Protein AF-A0A831X003-F1 (afdb_monomer_lite)

Structure (mmCIF, N/CA/C/O backbone):
data_AF-A0A831X003-F1
#
_entry.id   AF-A0A831X003-F1
#
loop_
_atom_site.group_PDB
_atom_site.id
_atom_site.type_symbol
_atom_site.label_atom_id
_atom_site.label_alt_id
_atom_site.label_comp_id
_atom_site.label_asym_id
_atom_site.label_entity_id
_atom_site.label_seq_id
_atom_site.pdbx_PDB_ins_code
_atom_site.Cartn_x
_atom_site.Cartn_y
_atom_site.Cartn_z
_atom_site.occupancy
_atom_site.B_iso_or_equiv
_atom_site.auth_seq_id
_atom_site.auth_comp_id
_atom_site.auth_asym_id
_atom_site.auth_atom_id
_atom_site.pdbx_PDB_model_num
ATOM 1 N N . MET A 1 1 ? -32.837 -26.470 16.563 1.00 51.62 1 MET A N 1
ATOM 2 C CA . MET A 1 1 ? -32.118 -25.675 15.545 1.00 51.62 1 MET A CA 1
ATOM 3 C C . MET A 1 1 ? -33.074 -24.589 15.084 1.00 51.62 1 MET A C 1
ATOM 5 O O . MET A 1 1 ? -34.088 -24.921 14.489 1.00 51.62 1 MET A O 1
ATOM 9 N N . ALA A 1 2 ? -32.853 -23.336 15.485 1.00 49.28 2 ALA A N 1
ATOM 10 C CA . ALA A 1 2 ? -33.738 -22.235 15.110 1.00 49.28 2 ALA A CA 1
ATOM 11 C C . ALA A 1 2 ? -33.638 -21.978 13.596 1.00 49.28 2 ALA A C 1
ATOM 13 O O . ALA A 1 2 ? -32.535 -21.941 13.049 1.00 49.28 2 ALA A O 1
ATOM 14 N N . ASN A 1 3 ? -34.780 -21.821 12.921 1.00 53.25 3 ASN A N 1
ATOM 15 C CA . ASN A 1 3 ? -34.845 -21.509 11.493 1.00 53.25 3 ASN A CA 1
ATOM 16 C C . ASN A 1 3 ? -34.294 -20.099 11.247 1.00 53.25 3 ASN A C 1
ATOM 18 O O . ASN A 1 3 ? -35.028 -19.112 11.315 1.00 53.25 3 ASN A O 1
ATOM 22 N N . ARG A 1 4 ? -32.991 -19.990 10.963 1.00 65.56 4 ARG A N 1
ATOM 23 C CA . ARG A 1 4 ? -32.382 -18.722 10.555 1.00 65.56 4 ARG A CA 1
ATOM 24 C C . ARG A 1 4 ? -32.934 -18.339 9.182 1.00 65.56 4 ARG A C 1
ATOM 26 O O . ARG A 1 4 ? -32.772 -19.074 8.209 1.00 65.56 4 ARG A O 1
ATOM 33 N N . ARG A 1 5 ? -33.588 -17.178 9.102 1.00 76.31 5 ARG A N 1
ATOM 34 C CA . ARG A 1 5 ? -34.002 -16.582 7.829 1.00 76.31 5 ARG A CA 1
ATOM 35 C C . ARG A 1 5 ? -32.754 -16.102 7.093 1.00 76.31 5 ARG A C 1
ATOM 37 O O . ARG A 1 5 ? -32.010 -15.278 7.619 1.00 76.31 5 ARG A O 1
ATOM 44 N N . TRP A 1 6 ? -32.517 -16.660 5.912 1.00 77.94 6 TRP A N 1
ATOM 45 C CA . TRP A 1 6 ? -31.434 -16.254 5.025 1.00 77.94 6 TRP A CA 1
ATOM 46 C C . TRP A 1 6 ? -31.693 -14.821 4.576 1.00 77.94 6 TRP A C 1
ATOM 48 O O . TRP A 1 6 ? -32.800 -14.517 4.124 1.00 77.94 6 TRP A O 1
ATOM 58 N N . SER A 1 7 ? -30.711 -13.932 4.727 1.00 80.44 7 SER A N 1
ATOM 59 C CA . SER A 1 7 ? -30.850 -12.598 4.155 1.00 80.44 7 SER A CA 1
ATOM 60 C C . SER A 1 7 ? -30.688 -12.678 2.639 1.00 80.44 7 SER A C 1
ATOM 62 O O . SER A 1 7 ? -29.997 -13.552 2.109 1.00 80.44 7 SER A O 1
ATOM 64 N N . THR A 1 8 ? -31.296 -11.736 1.923 1.00 71.56 8 THR A N 1
ATOM 65 C CA . THR A 1 8 ? -31.118 -11.602 0.472 1.00 71.56 8 THR A CA 1
ATOM 66 C C . THR A 1 8 ? -29.635 -11.494 0.098 1.00 71.56 8 THR A C 1
ATOM 68 O O . THR A 1 8 ? -29.213 -12.043 -0.916 1.00 71.56 8 THR A O 1
ATOM 71 N N . TRP A 1 9 ? -28.823 -10.855 0.946 1.00 62.72 9 TRP A N 1
ATOM 72 C CA . TRP A 1 9 ? -27.382 -10.722 0.741 1.00 62.72 9 TRP A CA 1
ATOM 73 C C . TRP A 1 9 ? -26.624 -12.041 0.910 1.00 62.72 9 TRP A C 1
ATOM 75 O O . TRP A 1 9 ? -25.729 -12.309 0.113 1.00 62.72 9 TRP A O 1
ATOM 85 N N . ASP A 1 10 ? -27.015 -12.898 1.860 1.00 75.56 10 ASP A N 1
ATOM 86 C CA . ASP A 1 10 ? -26.418 -14.235 2.025 1.00 75.56 10 ASP A CA 1
ATOM 87 C C . ASP A 1 10 ? -26.662 -15.104 0.784 1.00 75.56 10 ASP A C 1
ATOM 89 O O . ASP A 1 10 ? -25.776 -15.832 0.338 1.00 75.56 10 ASP A O 1
ATOM 93 N N . LEU A 1 11 ? -27.856 -14.993 0.192 1.00 82.31 11 LEU A N 1
ATOM 94 C CA . LEU A 1 11 ? -28.224 -15.717 -1.027 1.00 82.31 11 LEU A CA 1
ATOM 95 C C . LEU A 1 11 ? -27.452 -15.212 -2.250 1.00 82.31 11 LEU A C 1
ATOM 97 O O . LEU A 1 11 ? -26.944 -16.023 -3.023 1.00 82.31 11 LEU A O 1
ATOM 101 N N . ILE A 1 12 ? -27.319 -13.889 -2.407 1.00 68.19 12 ILE A N 1
ATOM 102 C CA . ILE A 1 12 ? -26.503 -13.281 -3.472 1.00 68.19 12 ILE A CA 1
ATOM 103 C C . ILE A 1 12 ? -25.045 -13.730 -3.336 1.00 68.19 12 ILE A C 1
ATOM 105 O O . ILE A 1 12 ? -24.418 -14.131 -4.315 1.00 68.19 12 ILE A O 1
ATOM 109 N N . TYR A 1 13 ? -24.513 -13.706 -2.117 1.00 73.25 13 TYR A N 1
ATOM 110 C CA . TYR A 1 13 ? -23.139 -14.102 -1.844 1.00 73.25 13 TYR A CA 1
ATOM 111 C C . TYR A 1 13 ? -22.890 -15.589 -2.127 1.00 73.25 13 TYR A C 1
ATOM 113 O O . TYR A 1 13 ? -21.903 -15.940 -2.775 1.00 73.25 13 TYR A O 1
ATOM 121 N N . LEU A 1 14 ? -23.814 -16.464 -1.716 1.00 80.62 14 LEU A N 1
ATOM 122 C CA . LEU A 1 14 ? -23.752 -17.894 -2.019 1.00 80.62 14 LEU A CA 1
ATOM 123 C C . LEU A 1 14 ? -23.813 -18.150 -3.533 1.00 80.62 14 LEU A C 1
ATOM 125 O O . LEU A 1 14 ? -23.044 -18.958 -4.048 1.00 80.62 14 LEU A O 1
ATOM 129 N N . ALA A 1 15 ? -24.685 -17.442 -4.255 1.00 82.38 15 ALA A N 1
ATOM 130 C CA . ALA A 1 15 ? -24.788 -17.559 -5.706 1.00 82.38 15 ALA A CA 1
ATOM 131 C C . ALA A 1 15 ? -23.470 -17.172 -6.401 1.00 82.38 15 ALA A C 1
ATOM 133 O O . ALA A 1 15 ? -23.011 -17.890 -7.289 1.00 82.38 15 ALA A O 1
ATOM 134 N N . LEU A 1 16 ? -22.815 -16.095 -5.956 1.00 70.31 16 LEU A N 1
ATOM 135 C CA . LEU A 1 16 ? -21.502 -15.687 -6.468 1.00 70.31 16 LEU A CA 1
ATOM 136 C C . LEU A 1 16 ? -20.416 -16.739 -6.186 1.00 70.31 16 LEU A C 1
ATOM 138 O O . LEU A 1 16 ? -19.620 -17.048 -7.072 1.00 70.31 16 LEU A O 1
ATOM 142 N N . LEU A 1 17 ? -20.414 -17.334 -4.989 1.00 78.69 17 LEU A N 1
ATOM 143 C CA . LEU A 1 17 ? -19.511 -18.432 -4.614 1.00 78.69 17 LEU A CA 1
ATOM 144 C C . LEU A 1 17 ? -19.693 -19.667 -5.505 1.00 78.69 17 LEU A C 1
ATOM 146 O O . LEU A 1 17 ? -18.710 -20.259 -5.950 1.00 78.69 17 LEU A O 1
ATOM 150 N N . ILE A 1 18 ? -20.944 -20.027 -5.801 1.00 85.75 18 ILE A N 1
ATOM 151 C CA . ILE A 1 18 ? -21.278 -21.154 -6.679 1.00 85.75 18 ILE A CA 1
ATOM 152 C C . ILE A 1 18 ? -20.784 -20.895 -8.106 1.00 85.75 18 ILE A C 1
ATOM 154 O O . ILE A 1 18 ? -20.253 -21.808 -8.728 1.00 85.75 18 ILE A O 1
ATOM 158 N N . VAL A 1 19 ? -20.903 -19.664 -8.616 1.00 83.44 19 VAL A N 1
ATOM 159 C CA . VAL A 1 19 ? -20.447 -19.288 -9.970 1.00 83.44 19 VAL A CA 1
ATOM 160 C C . VAL A 1 19 ? -18.917 -19.214 -10.075 1.00 83.44 19 VAL A C 1
ATOM 162 O O . VAL A 1 19 ? -18.352 -19.524 -11.128 1.00 83.44 19 VAL A O 1
ATOM 165 N N . ALA A 1 20 ? -18.223 -18.858 -8.992 1.00 74.94 20 ALA A N 1
ATOM 166 C CA . ALA A 1 20 ? -16.765 -18.751 -8.977 1.00 74.94 20 ALA A CA 1
ATOM 167 C C . ALA A 1 20 ? -16.049 -20.101 -9.200 1.00 74.94 20 ALA A C 1
ATOM 169 O O . ALA A 1 20 ? -14.961 -20.128 -9.776 1.00 74.94 20 ALA A O 1
ATOM 170 N N . ILE A 1 21 ? -16.665 -21.226 -8.810 1.00 82.31 21 ILE A N 1
ATOM 171 C CA . ILE A 1 21 ? -16.086 -22.571 -8.971 1.00 82.31 21 ILE A CA 1
ATOM 172 C C . ILE A 1 21 ? -16.017 -22.993 -10.458 1.00 82.31 21 ILE A C 1
ATOM 174 O O . ILE A 1 21 ? -14.914 -23.281 -10.931 1.00 82.31 21 ILE A O 1
ATOM 178 N N . PRO A 1 22 ? -17.119 -22.981 -11.243 1.00 84.44 22 PRO A N 1
ATOM 179 C CA . PRO A 1 22 ? -17.072 -23.221 -12.685 1.00 84.44 22 PRO A CA 1
ATOM 180 C C . PRO A 1 22 ? -16.144 -22.258 -13.426 1.00 84.44 22 PRO A C 1
ATOM 182 O O . PRO A 1 22 ? -15.434 -22.684 -14.334 1.00 84.44 22 PRO A O 1
ATOM 185 N N . ALA A 1 23 ? -16.108 -20.980 -13.028 1.00 79.75 23 ALA A N 1
ATOM 186 C CA . ALA A 1 23 ? -15.207 -19.999 -13.626 1.00 79.75 23 ALA A CA 1
ATOM 187 C C . ALA A 1 23 ? -13.733 -20.380 -13.405 1.00 79.75 23 ALA A C 1
ATOM 189 O O . ALA A 1 23 ? -12.949 -20.392 -14.354 1.00 79.75 23 ALA A O 1
ATOM 190 N N . GLY A 1 24 ? -13.359 -20.768 -12.180 1.00 84.94 24 GLY A N 1
ATOM 191 C CA . GLY A 1 24 ? -12.011 -21.249 -11.872 1.00 84.94 24 GLY A CA 1
ATOM 192 C C . GLY A 1 24 ? -11.618 -22.481 -12.690 1.00 84.94 24 GLY A C 1
ATOM 193 O O . GLY A 1 24 ? -10.524 -22.516 -13.253 1.00 84.94 24 GLY A O 1
ATOM 194 N N . ILE A 1 25 ? -12.530 -23.450 -12.829 1.00 85.19 25 ILE A N 1
ATOM 195 C CA . ILE A 1 25 ? -12.322 -24.653 -13.653 1.00 85.19 25 ILE A CA 1
ATOM 196 C C . ILE A 1 25 ? -12.153 -24.281 -15.130 1.00 85.19 25 ILE A C 1
ATOM 198 O O . ILE A 1 25 ? -11.227 -24.762 -15.779 1.00 85.19 25 ILE A O 1
ATOM 202 N N . PHE A 1 26 ? -12.996 -23.394 -15.663 1.00 90.94 26 PHE A N 1
ATOM 203 C CA . PHE A 1 26 ? -12.889 -22.925 -17.043 1.00 90.94 26 PHE A CA 1
ATOM 204 C C . PHE A 1 26 ? -11.525 -22.279 -17.313 1.00 90.94 26 PHE A C 1
ATOM 206 O O . PHE A 1 26 ? -10.853 -22.634 -18.280 1.00 90.94 26 PHE A O 1
ATOM 213 N N . HIS A 1 27 ? -11.070 -21.384 -16.432 1.00 85.56 27 HIS A N 1
ATOM 214 C CA . HIS A 1 27 ? -9.753 -20.760 -16.562 1.00 85.56 27 HIS A CA 1
ATOM 215 C C . HIS A 1 27 ? -8.611 -21.775 -16.476 1.00 85.56 27 HIS A C 1
ATOM 217 O O . HIS A 1 27 ? -7.636 -21.649 -17.217 1.00 85.56 27 HIS A O 1
ATOM 223 N N . LEU A 1 28 ? -8.745 -22.798 -15.629 1.00 88.06 28 LEU A N 1
ATOM 224 C CA . LEU A 1 28 ? -7.755 -23.863 -15.505 1.00 88.06 28 LEU A CA 1
ATOM 225 C C . LEU A 1 28 ? -7.642 -24.675 -16.804 1.00 88.06 28 LEU A C 1
ATOM 227 O O . LEU A 1 28 ? -6.538 -24.886 -17.299 1.00 88.06 28 LEU A O 1
ATOM 231 N N . VAL A 1 29 ? -8.778 -25.064 -17.392 1.00 88.88 29 VAL A N 1
ATOM 232 C CA . VAL A 1 29 ? -8.840 -25.839 -18.645 1.00 88.88 29 VAL A CA 1
ATOM 233 C C . VAL A 1 29 ? -8.304 -25.044 -19.839 1.00 88.88 29 VAL A C 1
ATOM 235 O O . VAL A 1 29 ? -7.700 -25.616 -20.739 1.00 88.88 29 VAL A O 1
ATOM 238 N N . GLN A 1 30 ? -8.469 -23.721 -19.838 1.00 92.00 30 GLN A N 1
ATOM 239 C CA . GLN A 1 30 ? -7.943 -22.832 -20.883 1.00 92.00 30 GLN A CA 1
ATOM 240 C C . GLN A 1 30 ? -6.447 -22.498 -20.709 1.00 92.00 30 GLN A C 1
ATOM 242 O O . GLN A 1 30 ? -5.934 -21.618 -21.397 1.00 92.00 30 GLN A O 1
ATOM 247 N N . GLY A 1 31 ? -5.744 -23.128 -19.758 1.00 87.56 31 GLY A N 1
ATOM 248 C CA . GLY A 1 31 ? -4.335 -22.838 -19.464 1.00 87.56 31 GLY A CA 1
ATOM 249 C C . GLY A 1 31 ? -4.100 -21.462 -18.825 1.00 87.56 31 GLY A C 1
ATOM 250 O O . GLY A 1 31 ? -2.965 -20.997 -18.733 1.00 87.56 31 GLY A O 1
ATOM 251 N N . ARG A 1 32 ? -5.156 -20.785 -18.354 1.00 87.94 32 ARG A N 1
ATOM 252 C CA . ARG A 1 32 ? -5.092 -19.459 -17.714 1.00 87.94 32 ARG A CA 1
ATOM 253 C C . ARG A 1 32 ? -4.890 -19.623 -16.205 1.00 87.94 32 ARG A C 1
ATOM 255 O O . ARG A 1 32 ? -5.721 -19.203 -15.397 1.00 87.94 32 ARG A O 1
ATOM 262 N N . TYR A 1 33 ? -3.770 -20.237 -15.820 1.00 79.00 33 TYR A N 1
ATOM 263 C CA . TYR A 1 33 ? -3.490 -20.670 -14.442 1.00 79.00 33 TYR A CA 1
ATOM 264 C C . TYR A 1 33 ? -3.587 -19.548 -13.400 1.00 79.00 33 TYR A C 1
ATOM 266 O O . TYR A 1 33 ? -4.142 -19.760 -12.325 1.00 79.00 33 TYR A O 1
ATOM 274 N N . ALA A 1 34 ? -3.135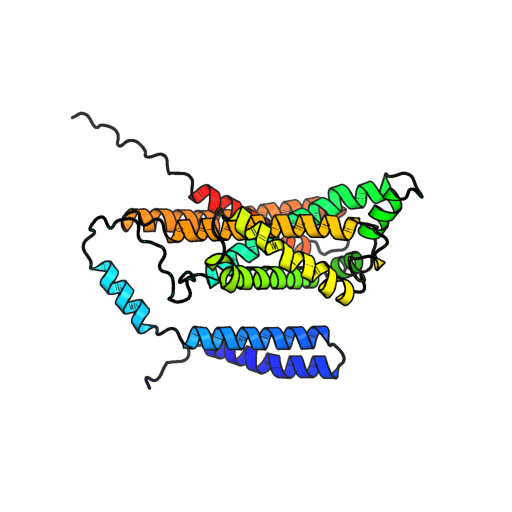 -18.333 -13.729 1.00 62.09 34 ALA A N 1
ATOM 275 C CA . ALA A 1 34 ? -3.229 -17.183 -12.827 1.00 62.09 34 ALA A CA 1
ATOM 276 C C . ALA A 1 34 ? -4.685 -16.840 -12.454 1.00 62.09 34 ALA A C 1
ATOM 278 O O . ALA A 1 34 ? -4.989 -16.514 -11.309 1.00 62.09 34 ALA A O 1
ATOM 279 N N . GLN A 1 35 ? -5.613 -16.960 -13.404 1.00 76.19 35 GLN A N 1
ATOM 280 C CA . GLN A 1 35 ? -7.030 -16.652 -13.190 1.00 76.19 35 GLN A CA 1
ATOM 281 C C . GLN A 1 35 ? -7.746 -17.775 -12.448 1.00 76.19 35 GLN A C 1
ATOM 283 O O . GLN A 1 35 ? -8.580 -17.504 -11.586 1.00 76.19 35 GLN A O 1
ATOM 288 N N . ALA A 1 36 ? -7.370 -19.025 -12.727 1.00 76.62 36 ALA A N 1
ATOM 289 C CA . ALA A 1 36 ? -7.831 -20.178 -11.965 1.00 76.62 36 ALA A CA 1
ATOM 290 C C . ALA A 1 36 ? -7.418 -20.074 -10.488 1.00 76.62 36 ALA A C 1
ATOM 292 O O . ALA A 1 36 ? -8.239 -20.290 -9.598 1.00 76.62 36 ALA A O 1
ATOM 293 N N . LEU A 1 37 ? -6.170 -19.667 -10.228 1.00 76.12 37 LEU A N 1
ATOM 294 C CA . LEU A 1 37 ? -5.652 -19.469 -8.877 1.00 76.12 37 LEU A CA 1
ATOM 295 C C . LEU A 1 37 ? -6.396 -18.347 -8.136 1.00 76.12 37 LEU A C 1
ATOM 297 O O . LEU A 1 37 ? -6.772 -18.527 -6.980 1.00 76.12 37 LEU A O 1
ATOM 301 N N . MET A 1 38 ? -6.664 -17.217 -8.799 1.00 70.44 38 MET A N 1
ATOM 302 C CA . MET A 1 38 ? -7.453 -16.126 -8.210 1.00 70.44 38 MET A CA 1
ATOM 303 C C . MET A 1 38 ? -8.888 -16.555 -7.884 1.00 70.44 38 MET A C 1
ATOM 305 O O . MET A 1 38 ? -9.385 -16.245 -6.802 1.00 70.44 38 MET A O 1
ATOM 309 N N . ALA A 1 39 ? -9.542 -17.295 -8.783 1.00 78.00 39 ALA A N 1
ATOM 310 C CA . ALA A 1 39 ? -10.883 -17.821 -8.542 1.00 78.00 39 ALA A CA 1
ATOM 311 C C . ALA A 1 39 ? -10.900 -18.787 -7.344 1.00 78.00 39 ALA A C 1
ATOM 313 O O . ALA A 1 39 ? -11.764 -18.675 -6.475 1.00 78.00 39 ALA A O 1
ATOM 314 N N . ALA A 1 40 ? -9.906 -19.676 -7.242 1.00 75.75 40 ALA A N 1
ATOM 315 C CA . ALA A 1 40 ? -9.765 -20.586 -6.108 1.00 75.75 40 ALA A CA 1
ATOM 316 C C . ALA A 1 40 ? -9.549 -19.833 -4.784 1.00 75.75 40 ALA A C 1
ATOM 318 O O . ALA A 1 40 ? -10.210 -20.129 -3.788 1.00 75.75 40 ALA A O 1
ATOM 319 N N . ALA A 1 41 ? -8.680 -18.818 -4.775 1.00 67.75 41 ALA A N 1
ATOM 320 C CA . ALA A 1 41 ? -8.452 -17.981 -3.600 1.00 67.75 41 ALA A CA 1
ATOM 321 C C . ALA A 1 41 ? -9.728 -17.233 -3.171 1.00 67.75 41 ALA A C 1
ATOM 323 O O . ALA A 1 41 ? -10.059 -17.218 -1.985 1.00 67.75 41 ALA A O 1
ATOM 324 N N . ALA A 1 42 ? -10.483 -16.674 -4.123 1.00 70.44 42 ALA A N 1
ATOM 325 C CA . ALA A 1 42 ? -11.748 -15.993 -3.851 1.00 70.44 42 ALA A CA 1
ATOM 326 C C . ALA A 1 42 ? -12.801 -16.936 -3.244 1.00 70.44 42 ALA A C 1
ATOM 328 O O . ALA A 1 42 ? -13.490 -16.554 -2.299 1.00 70.44 42 ALA A O 1
ATOM 329 N N . VAL A 1 43 ? -12.886 -18.181 -3.728 1.00 82.69 43 VAL A N 1
ATOM 330 C CA . VAL A 1 43 ? -13.775 -19.209 -3.162 1.00 82.69 43 VAL A CA 1
ATOM 331 C C . VAL A 1 43 ? -13.376 -19.551 -1.727 1.00 82.69 43 VAL A C 1
ATOM 333 O O . VAL A 1 43 ? -14.234 -19.583 -0.849 1.00 82.69 43 VAL A O 1
ATOM 336 N N . ILE A 1 44 ? -12.083 -19.753 -1.457 1.00 74.25 44 ILE A N 1
ATOM 337 C CA . ILE A 1 44 ? -11.590 -20.068 -0.107 1.00 74.25 44 ILE A CA 1
ATOM 338 C C . ILE A 1 44 ? -11.913 -18.930 0.865 1.00 74.25 44 ILE A C 1
ATOM 340 O O . ILE A 1 44 ? -12.489 -19.171 1.926 1.00 74.25 44 ILE A O 1
ATOM 344 N N . VAL A 1 45 ? -11.595 -17.686 0.493 1.00 64.25 45 VAL A N 1
ATOM 345 C CA . VAL A 1 45 ? -11.916 -16.503 1.306 1.00 64.25 45 VAL A CA 1
ATOM 346 C C . VAL A 1 45 ? -13.424 -16.400 1.524 1.00 64.25 45 VAL A C 1
ATOM 348 O O . VAL A 1 45 ? -13.863 -16.170 2.651 1.00 64.25 45 VAL A O 1
ATOM 351 N N . GLY A 1 46 ? -14.223 -16.635 0.481 1.00 71.81 46 GLY A N 1
ATOM 352 C CA . GLY A 1 46 ? -15.673 -16.569 0.581 1.00 71.81 46 GLY A CA 1
ATOM 353 C C . GLY A 1 46 ? -16.270 -17.613 1.519 1.00 71.81 46 GLY A C 1
ATOM 354 O O . GLY A 1 46 ? -17.128 -17.284 2.336 1.00 71.81 46 GLY A O 1
ATOM 355 N N . ILE A 1 47 ? -15.768 -18.848 1.480 1.00 79.44 47 ILE A N 1
ATOM 356 C CA . ILE A 1 47 ? -16.169 -19.908 2.413 1.00 79.44 47 ILE A CA 1
ATOM 357 C C . ILE A 1 47 ? -15.807 -19.517 3.848 1.00 79.44 47 ILE A C 1
ATOM 359 O O . ILE A 1 47 ? -16.633 -19.663 4.747 1.00 79.44 47 ILE A O 1
ATOM 363 N N . VAL A 1 48 ? -14.608 -18.974 4.079 1.00 71.44 48 VAL A N 1
ATOM 364 C CA . VAL A 1 48 ? -14.183 -18.532 5.417 1.00 71.44 48 VAL A CA 1
ATOM 365 C C . VAL A 1 48 ? -15.090 -17.419 5.947 1.00 71.44 48 VAL A C 1
ATOM 367 O O . VAL A 1 48 ? -15.513 -17.478 7.103 1.00 71.44 48 VAL A O 1
ATOM 370 N N . VAL A 1 49 ? -15.440 -16.428 5.122 1.00 69.81 49 VAL A N 1
ATOM 371 C CA . VAL A 1 49 ? -16.372 -15.351 5.501 1.00 69.81 49 VAL A CA 1
ATOM 372 C C . VAL A 1 49 ? -17.760 -15.911 5.807 1.00 69.81 49 VAL A C 1
ATOM 374 O O . VAL A 1 49 ? -18.334 -15.571 6.841 1.00 69.81 49 VAL A O 1
ATOM 377 N N . LEU A 1 50 ? -18.275 -16.814 4.967 1.00 77.50 50 LEU A N 1
ATOM 378 C CA . LEU A 1 50 ? -19.587 -17.428 5.162 1.00 77.50 50 LEU A CA 1
ATOM 379 C C . LEU A 1 50 ? -19.636 -18.216 6.478 1.00 77.50 50 LEU A C 1
ATOM 381 O O . LEU A 1 50 ? -20.542 -18.018 7.282 1.00 77.50 50 LEU A O 1
ATOM 385 N N . VAL A 1 51 ? -18.625 -19.051 6.735 1.00 75.19 51 VAL A N 1
ATOM 386 C CA . VAL A 1 51 ? -18.519 -19.879 7.945 1.00 75.19 51 VAL A CA 1
ATOM 387 C C . VAL A 1 51 ? -18.347 -19.013 9.195 1.00 75.19 51 VAL A C 1
ATOM 389 O O . VAL A 1 51 ? -19.034 -19.225 10.191 1.00 75.19 51 VAL A O 1
ATOM 392 N N . THR A 1 52 ? -17.474 -18.004 9.166 1.00 73.31 52 THR A N 1
ATOM 393 C CA . THR A 1 52 ? -17.236 -17.127 10.330 1.00 73.31 52 THR A CA 1
ATOM 394 C C . THR A 1 52 ? -18.409 -16.188 10.614 1.00 73.31 52 THR A C 1
ATOM 396 O O . THR A 1 52 ? -18.727 -15.948 11.780 1.00 73.31 52 THR A O 1
ATOM 399 N N . GLY A 1 53 ? -19.107 -15.715 9.578 1.00 68.94 53 GLY A N 1
ATOM 400 C CA . GLY A 1 53 ? -20.376 -14.994 9.701 1.00 68.94 53 GLY A CA 1
ATOM 401 C C . GLY A 1 53 ? -21.521 -15.886 10.196 1.00 68.94 53 GLY A C 1
ATOM 402 O O . GLY A 1 53 ? -22.416 -15.420 10.908 1.00 68.94 53 GLY A O 1
ATOM 403 N N . TRP A 1 54 ? -21.477 -17.187 9.896 1.00 63.84 54 TRP A N 1
ATOM 404 C CA . TRP A 1 54 ? -22.422 -18.175 10.421 1.00 63.84 54 TRP A CA 1
ATOM 405 C C . TRP A 1 54 ? -22.284 -18.403 11.923 1.00 63.84 54 TRP A C 1
ATOM 407 O O . TRP A 1 54 ? -23.288 -18.623 12.595 1.00 63.84 54 TRP A O 1
ATOM 417 N N . LEU A 1 55 ? -21.065 -18.299 12.449 1.00 58.31 55 LEU A N 1
ATOM 418 C CA . LEU A 1 55 ? -20.758 -18.571 13.853 1.00 58.31 55 LEU A CA 1
ATOM 419 C C . LEU A 1 55 ? -21.051 -17.398 14.803 1.00 58.31 55 LEU A C 1
ATOM 421 O O . LEU A 1 55 ? -20.863 -17.551 16.008 1.00 58.31 55 LEU A O 1
ATOM 425 N N . ARG A 1 56 ? -21.516 -16.237 14.313 1.00 57.47 56 ARG A N 1
ATOM 426 C CA . ARG A 1 56 ? -21.926 -15.111 15.173 1.00 57.47 56 ARG A CA 1
ATOM 427 C C . ARG A 1 56 ? -23.421 -15.215 15.530 1.00 57.47 56 ARG A C 1
ATOM 429 O O . ARG A 1 56 ? -24.257 -14.919 14.675 1.00 57.47 56 ARG A O 1
ATOM 436 N N . PRO A 1 57 ? -23.796 -15.597 16.766 1.00 58.78 57 PRO A N 1
ATOM 437 C CA . PRO A 1 57 ? -25.189 -15.557 17.204 1.00 58.78 57 PRO A CA 1
ATOM 438 C C . PRO A 1 57 ? -25.671 -14.103 17.305 1.00 58.78 57 PRO A C 1
ATOM 440 O O . PRO A 1 57 ? -25.201 -13.330 18.138 1.00 58.78 57 PRO A O 1
ATOM 443 N N . VAL A 1 58 ? -26.618 -13.736 16.439 1.00 56.75 58 VAL A N 1
ATOM 444 C CA . VAL A 1 58 ? -27.188 -12.379 16.338 1.00 56.75 58 VAL A CA 1
ATOM 445 C C . VAL A 1 58 ? -27.903 -11.967 17.631 1.00 56.75 58 VAL A C 1
ATOM 447 O O . VAL A 1 58 ? -27.809 -10.817 18.052 1.00 56.75 58 VAL A O 1
ATOM 450 N N . GLU A 1 59 ? -28.550 -12.915 18.306 1.00 54.81 59 GLU A N 1
ATOM 451 C CA . GLU A 1 59 ? -29.296 -12.675 19.548 1.00 54.81 59 GLU A CA 1
ATOM 452 C C . GLU A 1 59 ? -28.384 -12.229 20.697 1.00 54.81 59 GLU A C 1
ATOM 454 O O . GLU A 1 59 ? -28.716 -11.292 21.415 1.00 54.81 59 GLU A O 1
ATOM 459 N N . ALA A 1 60 ? -27.176 -12.792 20.809 1.00 59.44 60 ALA A N 1
ATOM 460 C CA . ALA A 1 60 ? -26.228 -12.402 21.852 1.00 59.44 60 ALA A CA 1
ATOM 461 C C . ALA A 1 60 ? -25.740 -10.948 21.699 1.00 59.44 60 ALA A C 1
ATOM 463 O O . ALA A 1 60 ? -25.447 -10.284 22.692 1.00 59.44 60 ALA A O 1
ATOM 464 N N . ALA A 1 61 ? -25.660 -10.438 20.465 1.00 56.56 61 ALA A N 1
ATOM 465 C CA . ALA A 1 61 ? -25.221 -9.070 20.200 1.00 56.56 61 ALA A CA 1
ATOM 466 C C . ALA A 1 61 ? -26.293 -8.033 20.575 1.00 56.56 61 ALA A C 1
ATOM 468 O O . ALA A 1 61 ? -25.960 -6.997 21.149 1.00 56.56 61 ALA A O 1
ATOM 469 N N . VAL A 1 62 ? -27.569 -8.329 20.299 1.00 62.75 62 VAL A N 1
ATOM 470 C CA . VAL A 1 62 ? -28.697 -7.432 20.601 1.00 62.75 62 VAL A CA 1
ATOM 471 C C . VAL A 1 62 ? -28.963 -7.380 22.104 1.00 62.75 62 VAL A C 1
ATOM 473 O O . VAL A 1 62 ? -29.046 -6.292 22.671 1.00 62.75 62 VAL A O 1
ATOM 476 N N . THR A 1 63 ? -29.011 -8.530 22.779 1.00 69.12 63 THR A N 1
ATOM 477 C CA . THR A 1 63 ? -29.257 -8.583 24.229 1.00 69.12 63 THR A CA 1
ATOM 478 C C . THR A 1 63 ? -28.145 -7.883 25.013 1.00 69.12 63 THR A C 1
ATOM 480 O O . THR A 1 63 ? -28.423 -7.073 25.894 1.00 69.12 63 THR A O 1
ATOM 483 N N . ALA A 1 64 ? -26.882 -8.079 24.616 1.00 61.44 64 ALA A N 1
ATOM 484 C CA . ALA A 1 64 ? -25.742 -7.413 25.245 1.00 61.44 64 ALA A CA 1
ATOM 485 C C . ALA A 1 64 ? -25.680 -5.897 24.980 1.00 61.44 64 ALA A C 1
ATOM 487 O O . ALA A 1 64 ? -24.992 -5.186 25.716 1.00 61.44 64 ALA A O 1
ATOM 488 N N . ALA A 1 65 ? -26.323 -5.399 23.918 1.00 59.97 65 ALA A N 1
ATOM 489 C CA . ALA A 1 65 ? -26.438 -3.967 23.642 1.00 59.97 65 ALA A CA 1
ATOM 490 C C . ALA A 1 65 ? -27.531 -3.322 24.511 1.00 59.97 65 ALA A C 1
ATOM 492 O O . ALA A 1 65 ? -27.300 -2.270 25.104 1.00 59.97 65 ALA A O 1
ATOM 493 N N . VAL A 1 66 ? -28.678 -3.993 24.661 1.00 67.88 66 VAL A N 1
ATOM 494 C CA . VAL A 1 66 ? -29.800 -3.531 25.496 1.00 67.88 66 VAL A CA 1
ATOM 495 C C . VAL A 1 66 ? -29.426 -3.502 26.982 1.00 67.88 66 VAL A C 1
ATOM 497 O O . VAL A 1 66 ? -29.676 -2.504 27.653 1.00 67.88 66 VAL A O 1
ATOM 500 N N . GLU A 1 67 ? -28.754 -4.536 27.499 1.00 66.94 67 GLU A N 1
ATOM 501 C CA . GLU A 1 67 ? -28.279 -4.548 28.895 1.00 66.94 67 GLU A CA 1
ATOM 502 C C . GLU A 1 67 ? -27.218 -3.472 29.173 1.00 66.94 67 GLU A C 1
ATOM 504 O O . GLU A 1 67 ? -27.182 -2.896 30.261 1.00 66.94 67 GLU A O 1
ATOM 509 N N . ARG A 1 68 ? -26.367 -3.155 28.187 1.00 59.03 68 ARG A N 1
ATOM 510 C CA . ARG A 1 68 ? -25.368 -2.081 28.308 1.00 59.03 68 ARG A CA 1
ATOM 511 C C . ARG A 1 68 ? -26.000 -0.695 28.375 1.00 59.03 68 ARG A C 1
ATOM 513 O O . ARG A 1 68 ? -25.473 0.150 29.093 1.00 59.03 68 ARG A O 1
ATOM 520 N N . ALA A 1 69 ? -27.115 -0.480 27.680 1.00 61.28 69 ALA A N 1
ATOM 521 C CA . ALA A 1 69 ? -27.844 0.786 27.700 1.00 61.28 69 ALA A CA 1
ATOM 522 C C . ALA A 1 69 ? -28.568 1.048 29.037 1.00 61.28 69 ALA A C 1
ATOM 524 O O . ALA A 1 69 ? -28.821 2.200 29.378 1.00 61.28 69 ALA A O 1
ATOM 525 N N . ALA A 1 70 ? -28.885 -0.001 29.805 1.00 66.00 70 ALA A N 1
ATOM 526 C CA . ALA A 1 70 ? -29.644 0.100 31.054 1.00 66.00 70 ALA A CA 1
ATOM 527 C C . ALA A 1 70 ? -28.778 0.220 32.328 1.00 66.00 70 ALA A C 1
ATOM 529 O O . ALA A 1 70 ? -29.307 0.489 33.407 1.00 66.00 70 ALA A O 1
ATOM 530 N N . ALA A 1 71 ? -27.461 0.007 32.244 1.00 58.00 71 ALA A N 1
ATOM 531 C CA . ALA A 1 71 ? -26.594 -0.028 33.422 1.00 58.00 71 ALA A CA 1
ATOM 532 C C . ALA A 1 71 ? -26.158 1.385 33.884 1.00 58.00 71 ALA A C 1
ATOM 534 O O . ALA A 1 71 ? -25.729 2.194 33.059 1.00 58.00 71 ALA A O 1
ATOM 535 N N . PRO A 1 72 ? -26.189 1.692 35.199 1.00 57.56 72 PRO A N 1
ATOM 536 C CA . PRO A 1 72 ? -25.751 2.983 35.723 1.00 57.56 72 PRO A CA 1
ATOM 537 C C . PRO A 1 72 ? -24.256 3.224 35.467 1.00 57.56 72 PRO A C 1
ATOM 539 O O . PRO A 1 72 ? -23.413 2.342 35.667 1.00 57.56 72 PRO A O 1
ATOM 542 N N . VAL A 1 73 ? -23.933 4.451 35.051 1.00 56.62 73 VAL A N 1
ATOM 543 C CA . VAL A 1 73 ? -22.582 4.897 34.682 1.00 56.62 73 VAL A CA 1
ATOM 544 C C . VAL A 1 73 ? -21.717 5.065 35.935 1.00 56.62 73 VAL A C 1
ATOM 546 O O . VAL A 1 73 ? -21.494 6.166 36.430 1.00 56.62 73 VAL A O 1
ATOM 549 N N . SER A 1 74 ? -21.220 3.958 36.480 1.00 56.19 74 SER A N 1
ATOM 550 C CA . SER A 1 74 ? -20.090 3.995 37.408 1.00 56.19 74 SER A CA 1
ATOM 551 C C . SER A 1 74 ? -18.806 4.223 36.605 1.00 56.19 74 SER A C 1
ATOM 553 O O . SER A 1 74 ? -18.622 3.616 35.547 1.00 56.19 74 SER A O 1
ATOM 555 N N . ARG A 1 75 ? -17.921 5.119 37.072 1.00 52.31 75 ARG A N 1
ATOM 556 C CA . ARG A 1 75 ? -16.575 5.310 36.500 1.00 52.31 75 ARG A CA 1
ATOM 557 C C . ARG A 1 75 ? -15.816 3.987 36.612 1.00 52.31 75 ARG A C 1
ATOM 559 O O . ARG A 1 75 ? -15.204 3.705 37.638 1.00 52.31 75 ARG A O 1
ATOM 566 N N . ARG A 1 76 ? -15.905 3.155 35.576 1.00 51.03 76 ARG A N 1
ATOM 567 C CA . ARG A 1 76 ? -15.104 1.941 35.469 1.00 51.03 76 ARG A CA 1
ATOM 568 C C . ARG A 1 76 ? -13.648 2.351 35.224 1.00 51.03 76 ARG A C 1
ATOM 570 O O . ARG A 1 76 ? -13.420 3.266 34.434 1.00 51.03 76 ARG A O 1
ATOM 577 N N . PRO A 1 77 ? -12.673 1.708 35.888 1.00 52.75 77 PRO A N 1
ATOM 578 C CA . PRO A 1 77 ? -11.272 1.843 35.502 1.00 52.75 77 PRO A CA 1
ATOM 579 C C . PRO A 1 77 ? -11.118 1.462 34.024 1.00 52.75 77 PRO A C 1
ATOM 581 O O . PRO A 1 77 ? -11.916 0.663 33.523 1.00 52.75 77 PRO A O 1
ATOM 584 N N . ALA A 1 78 ? -10.124 2.049 33.346 1.00 53.19 78 ALA A N 1
ATOM 585 C CA . ALA A 1 78 ? -9.811 1.772 31.945 1.00 53.19 78 ALA A CA 1
ATOM 586 C C . ALA A 1 78 ? -9.842 0.256 31.712 1.00 53.19 78 ALA A C 1
ATOM 588 O O . ALA A 1 78 ? -9.046 -0.484 32.292 1.00 53.19 78 ALA A O 1
ATOM 589 N N . ARG A 1 79 ? -10.842 -0.215 30.960 1.00 56.47 79 ARG A N 1
ATOM 590 C CA . ARG A 1 79 ? -10.981 -1.639 30.670 1.00 56.47 79 ARG A CA 1
ATOM 591 C C . ARG A 1 79 ? -9.811 -2.031 29.788 1.00 56.47 79 ARG A C 1
ATOM 593 O O . ARG A 1 79 ? -9.582 -1.394 28.766 1.00 56.47 79 ARG A O 1
ATOM 600 N N . GLU A 1 80 ? -9.097 -3.081 30.178 1.00 58.88 80 GLU A N 1
ATOM 601 C CA . GLU A 1 80 ? -8.202 -3.747 29.242 1.00 58.88 80 GLU A CA 1
ATOM 602 C C . GLU A 1 80 ? -8.991 -4.143 27.982 1.00 58.88 80 GLU A C 1
ATOM 604 O O . GLU A 1 80 ? -10.178 -4.484 28.100 1.00 58.88 80 GLU A O 1
ATOM 609 N N . PRO A 1 81 ? -8.347 -4.098 26.799 1.00 65.56 81 PRO A N 1
ATOM 610 C CA . PRO A 1 81 ? -8.928 -4.553 25.545 1.00 65.56 81 PRO A CA 1
ATOM 611 C C . PRO A 1 81 ? -9.721 -5.840 25.745 1.00 65.56 81 PRO A C 1
ATOM 613 O O . PRO A 1 81 ? -9.195 -6.791 26.334 1.00 65.56 81 PRO A O 1
ATOM 616 N N . GLU A 1 82 ? -10.953 -5.920 25.231 1.00 75.81 82 GLU A N 1
ATOM 617 C CA . GLU A 1 82 ? -11.668 -7.197 25.220 1.00 75.81 82 GLU A CA 1
ATOM 618 C C . GLU A 1 82 ? -10.943 -8.139 24.247 1.00 75.81 82 GLU A C 1
ATOM 620 O O . GLU A 1 82 ? -11.168 -8.142 23.031 1.00 75.81 82 GLU A O 1
ATOM 625 N N . ARG A 1 83 ? -10.004 -8.914 24.795 1.00 81.06 83 ARG A N 1
ATOM 626 C CA . ARG A 1 83 ? -9.266 -9.938 24.070 1.00 81.06 83 ARG A CA 1
ATOM 627 C C . ARG A 1 83 ? -10.047 -11.240 24.125 1.00 81.06 83 ARG A C 1
ATOM 629 O O . ARG A 1 83 ? -10.495 -11.690 25.176 1.00 81.06 83 ARG A O 1
ATOM 636 N N . LEU A 1 84 ? -10.171 -11.880 22.971 1.00 82.00 84 LEU A N 1
ATOM 637 C CA . LEU A 1 84 ? -10.583 -13.272 22.869 1.00 82.00 84 LEU A CA 1
ATOM 638 C C . LEU A 1 84 ? -9.602 -14.154 23.663 1.00 82.00 84 LEU A C 1
ATOM 640 O O . LEU A 1 84 ? -8.436 -13.777 23.803 1.00 82.00 84 LEU A O 1
ATOM 644 N N . PRO A 1 85 ? -9.993 -15.377 24.071 1.00 81.88 85 PRO A N 1
ATOM 645 C CA . PRO A 1 85 ? -9.090 -16.321 24.745 1.00 81.88 85 PRO A CA 1
ATOM 646 C C . PRO A 1 85 ? -7.774 -16.582 23.994 1.00 81.88 85 PRO A C 1
ATOM 648 O O . PRO A 1 85 ? -6.769 -16.954 24.585 1.00 81.88 85 PRO A O 1
ATOM 651 N N . SER A 1 86 ? -7.759 -16.351 22.679 1.00 78.75 86 SER A N 1
ATOM 652 C CA . SER A 1 86 ? -6.568 -16.432 21.832 1.00 78.75 86 SER A CA 1
ATOM 653 C C . SER A 1 86 ? -5.616 -15.225 21.937 1.00 78.75 86 SER A C 1
ATOM 655 O O . SER A 1 86 ? -4.685 -15.140 21.144 1.00 78.75 86 SER A O 1
ATOM 657 N N . GLY A 1 87 ? -5.898 -14.234 22.788 1.00 80.69 87 GLY A N 1
ATOM 658 C CA . GLY A 1 87 ? -5.153 -12.971 22.900 1.00 80.69 87 GLY A CA 1
ATOM 659 C C . GLY A 1 87 ? -5.447 -11.932 21.807 1.00 80.69 87 GLY A C 1
ATOM 660 O O . GLY A 1 87 ? -4.869 -10.848 21.825 1.00 80.69 87 GLY A O 1
ATOM 661 N N . ARG A 1 88 ? -6.352 -12.238 20.867 1.00 83.50 88 ARG A N 1
ATOM 662 C CA . ARG A 1 88 ? -6.734 -11.352 19.749 1.00 83.50 88 ARG A CA 1
ATOM 663 C C . ARG A 1 88 ? -7.790 -10.355 20.193 1.00 83.50 88 ARG A C 1
ATOM 665 O O . ARG A 1 88 ? -8.647 -10.717 20.990 1.00 83.50 88 ARG A O 1
ATOM 672 N N . LEU A 1 89 ? -7.798 -9.164 19.611 1.00 82.62 89 LEU A N 1
ATOM 673 C CA . LEU A 1 89 ? -8.895 -8.209 19.788 1.00 82.62 89 LEU A CA 1
ATOM 674 C C . LEU A 1 89 ? -10.212 -8.772 19.241 1.00 82.62 89 LEU A C 1
ATOM 676 O O . LEU A 1 89 ? -10.201 -9.552 18.290 1.00 82.62 89 LEU A O 1
ATOM 680 N N . ARG A 1 90 ? -11.352 -8.367 19.804 1.00 82.25 90 ARG A N 1
ATOM 681 C CA . ARG A 1 90 ? -12.682 -8.761 19.307 1.00 82.25 90 ARG A CA 1
ATOM 682 C C . ARG A 1 90 ? -12.919 -8.336 17.849 1.00 82.25 90 ARG A C 1
ATOM 684 O O . ARG A 1 90 ? -13.408 -9.141 17.055 1.00 82.25 90 ARG A O 1
ATOM 691 N N . ASP A 1 91 ? -12.467 -7.135 17.488 1.00 85.75 91 ASP A N 1
ATOM 692 C CA . ASP A 1 91 ? -12.656 -6.522 16.163 1.00 85.75 91 ASP A CA 1
ATOM 693 C C . ASP A 1 91 ? -11.391 -6.547 15.290 1.00 85.75 91 ASP A C 1
ATOM 695 O O . ASP A 1 91 ? -11.215 -5.742 14.379 1.00 85.75 91 ASP A O 1
ATOM 699 N N . TRP A 1 92 ? -10.511 -7.525 15.529 1.00 89.62 92 TRP A N 1
ATOM 700 C CA . TRP A 1 92 ? -9.225 -7.670 14.835 1.00 89.62 92 TRP A CA 1
ATOM 701 C C . TRP A 1 92 ? -9.326 -7.666 13.299 1.00 89.62 92 TRP A C 1
ATOM 703 O O . TRP A 1 92 ? -8.415 -7.188 12.627 1.00 89.62 92 TRP A O 1
ATOM 713 N N . LEU A 1 93 ? -10.412 -8.204 12.728 1.00 91.44 93 LEU A N 1
ATOM 714 C CA . LEU A 1 93 ? -10.566 -8.324 11.277 1.00 91.44 93 LEU A CA 1
ATOM 715 C C . LEU A 1 93 ? -10.863 -6.966 10.613 1.00 91.44 93 LEU A C 1
ATOM 717 O O . LEU A 1 93 ? -10.081 -6.583 9.746 1.00 91.44 93 LEU A O 1
ATOM 721 N N . PRO A 1 94 ? -11.917 -6.212 10.995 1.00 88.88 94 PRO A N 1
ATOM 722 C CA . PRO A 1 94 ? -12.118 -4.847 10.501 1.00 88.88 94 PRO A CA 1
ATOM 723 C C . PRO A 1 94 ? -10.889 -3.946 10.671 1.00 88.88 94 PRO A C 1
ATOM 725 O O . PRO A 1 94 ? -10.504 -3.266 9.720 1.00 88.88 94 PRO A O 1
ATOM 728 N N . LEU A 1 95 ? -10.233 -4.004 11.837 1.00 88.94 95 LEU A N 1
ATOM 729 C CA . LEU A 1 95 ? -9.002 -3.253 12.112 1.00 88.94 95 LEU A CA 1
ATOM 730 C C . LEU A 1 95 ? -7.878 -3.648 11.143 1.00 88.94 95 LEU A C 1
ATOM 732 O O . LEU A 1 95 ? -7.235 -2.796 10.535 1.00 88.94 95 LEU A O 1
ATOM 736 N N . GLY A 1 96 ? -7.680 -4.951 10.926 1.00 93.56 96 GLY A N 1
ATOM 737 C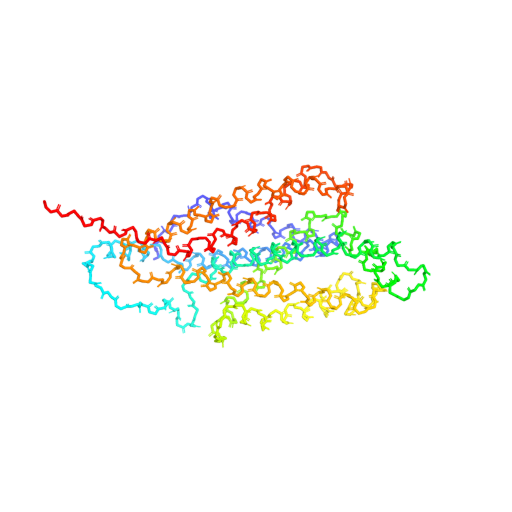 CA . GLY A 1 96 ? -6.701 -5.462 9.969 1.00 93.56 96 GLY A CA 1
ATOM 738 C C . GLY A 1 96 ? -6.983 -5.024 8.529 1.00 93.56 96 GLY A C 1
ATOM 739 O O . GLY A 1 96 ? -6.059 -4.640 7.817 1.00 93.56 96 GLY A O 1
ATOM 740 N N . LEU A 1 97 ? -8.249 -5.029 8.099 1.00 93.00 97 LEU A N 1
ATOM 741 C CA . LEU A 1 97 ? -8.643 -4.589 6.755 1.00 93.00 97 LEU A CA 1
ATOM 742 C C . LEU A 1 97 ? -8.340 -3.102 6.531 1.00 93.00 97 LEU A C 1
ATOM 744 O O . LEU A 1 97 ? -7.728 -2.747 5.523 1.00 93.00 97 LEU A O 1
ATOM 748 N N . LEU A 1 98 ? -8.745 -2.239 7.468 1.00 89.19 98 LEU A N 1
ATOM 749 C CA . LEU A 1 98 ? -8.529 -0.796 7.359 1.00 89.19 98 LEU A CA 1
ATOM 750 C C . LEU A 1 98 ? -7.041 -0.442 7.432 1.00 89.19 98 LEU A C 1
ATOM 752 O O . LEU A 1 98 ? -6.560 0.354 6.623 1.00 89.19 98 LEU A O 1
ATOM 756 N N . ALA A 1 99 ? -6.303 -1.059 8.358 1.00 92.62 99 ALA A N 1
ATOM 757 C CA . ALA A 1 99 ? -4.867 -0.855 8.480 1.00 92.62 99 ALA A CA 1
ATOM 758 C C . ALA A 1 99 ? -4.110 -1.362 7.240 1.00 92.62 99 ALA A C 1
ATOM 760 O O . ALA A 1 99 ? -3.197 -0.690 6.766 1.00 92.62 99 ALA A O 1
ATOM 761 N N . GLY A 1 100 ? -4.528 -2.491 6.657 1.00 95.81 100 GLY A N 1
ATOM 762 C CA . GLY A 1 100 ? -3.979 -3.002 5.400 1.00 95.81 100 GLY A CA 1
ATOM 763 C C . GLY A 1 100 ? -4.222 -2.066 4.222 1.00 95.81 100 GLY A C 1
ATOM 764 O O . GLY A 1 100 ? -3.287 -1.747 3.493 1.00 95.81 100 GLY A O 1
ATOM 765 N N . PHE A 1 101 ? -5.449 -1.563 4.067 1.00 92.38 101 PHE A N 1
ATOM 766 C CA . PHE A 1 101 ? -5.777 -0.593 3.021 1.00 92.38 101 PHE A CA 1
ATOM 767 C C . PHE A 1 101 ? -4.930 0.683 3.136 1.00 92.38 101 PHE A C 1
ATOM 769 O O . PHE A 1 101 ? -4.334 1.127 2.152 1.00 92.38 101 PHE A O 1
ATOM 776 N N . ALA A 1 102 ? -4.824 1.237 4.347 1.00 89.38 102 ALA A N 1
ATOM 777 C CA . ALA A 1 102 ? -4.024 2.424 4.620 1.00 89.38 102 ALA A CA 1
ATOM 778 C C . ALA A 1 102 ? -2.528 2.193 4.336 1.00 89.38 102 ALA A C 1
ATOM 780 O O . ALA A 1 102 ? -1.889 2.990 3.645 1.00 89.38 102 ALA A O 1
ATOM 781 N N . ALA A 1 103 ? -1.983 1.068 4.807 1.00 95.81 103 ALA A N 1
ATOM 782 C CA . ALA A 1 103 ? -0.589 0.689 4.608 1.00 95.81 103 ALA A CA 1
ATOM 783 C C . ALA A 1 103 ? -0.239 0.474 3.133 1.00 95.81 103 ALA A C 1
ATOM 785 O O . ALA A 1 103 ? 0.793 0.958 2.663 1.00 95.81 103 ALA A O 1
ATOM 786 N N . THR A 1 104 ? -1.099 -0.213 2.379 1.00 96.19 104 THR A N 1
ATOM 787 C CA . THR A 1 104 ? -0.881 -0.424 0.946 1.00 96.19 104 THR A CA 1
ATOM 788 C C . THR A 1 104 ? -1.006 0.869 0.155 1.00 96.19 104 THR A C 1
ATOM 790 O O . THR A 1 104 ? -0.188 1.110 -0.731 1.00 96.19 104 THR A O 1
ATOM 793 N N . GLY A 1 105 ? -1.954 1.745 0.498 1.00 89.75 105 GLY A N 1
ATOM 794 C CA . GLY A 1 105 ? -2.051 3.071 -0.113 1.00 89.75 105 GLY A CA 1
ATOM 795 C C . GLY A 1 105 ? -0.792 3.914 0.114 1.00 89.75 105 GLY A C 1
ATOM 796 O O . GLY A 1 105 ? -0.262 4.506 -0.830 1.00 89.75 105 GLY A O 1
ATOM 797 N N . ALA A 1 106 ? -0.255 3.907 1.338 1.00 88.88 106 ALA A N 1
ATOM 798 C CA . ALA A 1 106 ? 0.993 4.593 1.664 1.00 88.88 106 ALA A CA 1
ATOM 799 C C . ALA A 1 106 ? 2.190 4.019 0.886 1.00 88.88 106 ALA A C 1
ATOM 801 O O . ALA A 1 106 ? 2.919 4.768 0.234 1.00 88.88 106 ALA A O 1
ATOM 802 N N . ALA A 1 107 ? 2.359 2.694 0.881 1.00 95.81 107 ALA A N 1
ATOM 803 C CA . ALA A 1 107 ? 3.429 2.034 0.134 1.00 95.81 107 ALA A CA 1
ATOM 804 C C . ALA A 1 107 ? 3.317 2.280 -1.380 1.00 95.81 107 ALA A C 1
ATOM 806 O O . ALA A 1 107 ? 4.318 2.569 -2.029 1.00 95.81 107 ALA A O 1
ATOM 807 N N . THR A 1 108 ? 2.103 2.257 -1.938 1.00 93.31 108 THR A N 1
ATOM 808 C CA . THR A 1 108 ? 1.868 2.551 -3.361 1.00 93.31 108 THR A CA 1
ATOM 809 C C . THR A 1 108 ? 2.218 4.000 -3.698 1.00 93.31 108 THR A C 1
ATOM 811 O O . THR A 1 108 ? 2.818 4.267 -4.736 1.00 93.31 108 THR A O 1
ATOM 814 N N . THR A 1 109 ? 1.894 4.942 -2.808 1.00 85.56 109 THR A N 1
ATOM 815 C CA . THR A 1 109 ? 2.259 6.356 -2.976 1.00 85.56 109 THR A CA 1
ATOM 816 C C . THR A 1 109 ? 3.779 6.520 -3.022 1.00 85.56 109 THR A C 1
ATOM 818 O O . THR A 1 109 ? 4.299 7.200 -3.907 1.00 85.56 109 THR A O 1
ATOM 821 N N . VAL A 1 110 ? 4.505 5.838 -2.127 1.00 89.25 110 VAL A N 1
ATOM 822 C CA . VAL A 1 110 ? 5.976 5.819 -2.138 1.00 89.25 110 VAL A CA 1
ATOM 823 C C . VAL A 1 110 ? 6.516 5.161 -3.407 1.00 89.25 110 VAL A C 1
ATOM 825 O O . VAL A 1 110 ? 7.438 5.703 -4.007 1.00 89.25 110 VAL A O 1
ATOM 828 N N . LEU A 1 111 ? 5.936 4.044 -3.854 1.00 93.50 111 LEU A N 1
ATOM 829 C CA . LEU A 1 111 ? 6.339 3.354 -5.083 1.00 93.50 111 LEU A CA 1
ATOM 830 C C . LEU A 1 111 ? 6.221 4.265 -6.309 1.00 93.50 111 LEU A C 1
ATOM 832 O O . LEU A 1 111 ? 7.191 4.423 -7.047 1.00 93.50 111 LEU A O 1
ATOM 836 N N . ILE A 1 112 ? 5.056 4.885 -6.514 1.00 88.56 112 ILE A N 1
ATOM 837 C CA . ILE A 1 112 ? 4.806 5.766 -7.664 1.00 88.56 112 ILE A CA 1
ATOM 838 C C . ILE A 1 112 ? 5.701 7.007 -7.587 1.00 88.56 112 ILE A C 1
ATOM 840 O O . ILE A 1 112 ? 6.310 7.385 -8.588 1.00 88.56 112 ILE A O 1
ATOM 844 N N . GLY A 1 113 ? 5.820 7.612 -6.401 1.00 85.88 113 GLY A N 1
ATOM 845 C CA . GLY A 1 113 ? 6.681 8.772 -6.177 1.00 85.88 113 GLY A CA 1
ATOM 846 C C . GLY A 1 113 ? 8.152 8.462 -6.451 1.00 85.88 113 GLY A C 1
ATOM 847 O O . GLY A 1 113 ? 8.799 9.180 -7.209 1.00 85.88 113 GLY A O 1
ATOM 848 N N . ALA A 1 114 ? 8.674 7.362 -5.906 1.00 90.25 114 ALA A N 1
ATOM 849 C CA . ALA A 1 114 ? 10.049 6.934 -6.135 1.00 90.25 114 ALA A CA 1
ATOM 850 C C . ALA A 1 114 ? 10.298 6.603 -7.612 1.00 90.25 114 ALA A C 1
ATOM 852 O O . ALA A 1 114 ? 11.303 7.035 -8.175 1.00 90.25 114 ALA A O 1
ATOM 853 N N . TRP A 1 115 ? 9.382 5.888 -8.269 1.00 91.94 115 TRP A N 1
ATOM 854 C CA . TRP A 1 115 ? 9.548 5.536 -9.676 1.00 91.94 115 TRP A CA 1
ATOM 855 C C . TRP A 1 115 ? 9.538 6.772 -10.589 1.00 91.94 115 TRP A C 1
ATOM 857 O O . TRP A 1 115 ? 10.448 6.950 -11.401 1.00 91.94 115 TRP A O 1
ATOM 867 N N . GLY A 1 116 ? 8.548 7.655 -10.426 1.00 87.38 116 GLY A N 1
ATOM 868 C CA . GLY A 1 116 ? 8.358 8.823 -11.288 1.00 87.38 116 GLY A CA 1
ATOM 869 C C . GLY A 1 116 ? 9.337 9.969 -11.025 1.00 87.38 116 GLY A C 1
ATOM 870 O O . GLY A 1 116 ? 9.782 10.611 -11.972 1.00 87.38 116 GLY A O 1
ATOM 871 N N . LEU A 1 117 ? 9.688 10.225 -9.761 1.00 87.31 117 LEU A N 1
ATOM 872 C CA . LEU A 1 117 ? 10.505 11.384 -9.375 1.00 87.31 117 LEU A CA 1
ATOM 873 C C . LEU A 1 117 ? 11.991 11.059 -9.205 1.00 87.31 117 LEU A C 1
ATOM 875 O O . LEU A 1 117 ? 12.810 11.974 -9.227 1.00 87.31 117 LEU A O 1
ATOM 879 N N . VAL A 1 118 ? 12.351 9.784 -9.025 1.00 91.56 118 VAL A N 1
ATOM 880 C CA . VAL A 1 118 ? 13.741 9.374 -8.771 1.00 91.56 118 VAL A CA 1
ATOM 881 C C . VAL A 1 118 ? 14.227 8.388 -9.823 1.00 91.56 118 VAL A C 1
ATOM 883 O O . VAL A 1 118 ? 15.191 8.681 -10.525 1.00 91.56 118 VAL A O 1
ATOM 886 N N . VAL A 1 119 ? 13.564 7.239 -9.976 1.00 94.94 119 VAL A N 1
ATOM 887 C CA . VAL A 1 119 ? 14.087 6.144 -10.807 1.00 94.94 119 VAL A CA 1
ATOM 888 C C . VAL A 1 119 ? 14.152 6.533 -12.284 1.00 94.94 119 VAL A C 1
ATOM 890 O O . VAL A 1 119 ? 15.223 6.443 -12.884 1.00 94.94 119 VAL A O 1
ATOM 893 N N . ARG A 1 120 ? 13.045 7.017 -12.866 1.00 92.81 120 ARG A N 1
ATOM 894 C CA . ARG A 1 120 ? 13.017 7.424 -14.282 1.00 92.81 120 ARG A CA 1
ATOM 895 C C . ARG A 1 120 ? 13.957 8.592 -14.599 1.00 92.81 120 ARG A C 1
ATOM 897 O O . ARG A 1 120 ? 14.710 8.467 -15.563 1.00 92.81 120 ARG A O 1
ATOM 904 N N . PRO A 1 121 ? 13.965 9.710 -13.843 1.00 93.06 121 PRO A N 1
ATOM 905 C CA . PRO A 1 121 ? 14.869 10.815 -14.152 1.00 93.06 121 PRO A CA 1
ATOM 906 C C . PRO A 1 121 ? 16.342 10.414 -14.059 1.00 93.06 121 PRO A C 1
ATOM 908 O O . PRO A 1 121 ? 17.130 10.778 -14.930 1.00 93.06 121 PRO A O 1
ATOM 911 N N . LEU A 1 122 ? 16.724 9.620 -13.051 1.00 94.75 122 LEU A N 1
ATOM 912 C CA . LEU A 1 122 ? 18.111 9.175 -12.906 1.00 94.75 122 LEU A CA 1
ATOM 913 C C . LEU A 1 122 ? 18.545 8.232 -14.033 1.00 94.75 122 LEU A C 1
ATOM 915 O O . LEU A 1 122 ? 19.684 8.337 -14.481 1.00 94.75 122 LEU A O 1
ATOM 919 N N . ALA A 1 123 ? 17.651 7.389 -14.557 1.00 94.94 123 ALA A N 1
ATOM 920 C CA . ALA A 1 123 ? 17.947 6.570 -15.735 1.00 94.94 123 ALA A CA 1
ATOM 921 C C . ALA A 1 123 ? 18.328 7.416 -16.971 1.00 94.94 123 ALA A C 1
ATOM 923 O O . ALA A 1 123 ? 19.168 6.992 -17.765 1.00 94.94 123 ALA A O 1
ATOM 924 N N . GLY A 1 124 ? 17.748 8.617 -17.116 1.00 93.88 124 GLY A N 1
ATOM 925 C CA . GLY A 1 124 ? 17.990 9.516 -18.252 1.00 93.88 124 GLY A CA 1
ATOM 926 C C . GLY A 1 124 ? 19.099 10.559 -18.058 1.00 93.88 124 GLY A C 1
ATOM 927 O O . GLY A 1 124 ? 19.666 11.021 -19.044 1.00 93.88 124 GLY A O 1
ATOM 928 N N . ILE A 1 125 ? 19.406 10.953 -16.817 1.00 96.62 125 ILE A N 1
ATOM 929 C CA . ILE A 1 125 ? 20.369 12.036 -16.517 1.00 96.62 125 ILE A CA 1
ATOM 930 C C . ILE A 1 125 ? 21.771 11.500 -16.203 1.00 96.62 125 ILE A C 1
ATOM 932 O O . ILE A 1 125 ? 22.766 12.197 -16.418 1.00 96.62 125 ILE A O 1
ATOM 936 N N . LEU A 1 126 ? 21.879 10.280 -15.669 1.00 97.31 126 LEU A N 1
ATOM 937 C CA . LEU A 1 126 ? 23.179 9.704 -15.331 1.00 97.31 126 LEU A CA 1
ATOM 938 C C . LEU A 1 126 ? 24.036 9.466 -16.591 1.00 97.31 126 LEU A C 1
ATOM 940 O O . LEU A 1 126 ? 23.491 9.196 -17.662 1.00 97.31 126 LEU A O 1
ATOM 944 N N . PRO A 1 127 ? 25.382 9.510 -16.481 1.00 97.56 127 PRO A N 1
ATOM 945 C CA . PRO A 1 127 ? 26.265 9.308 -17.625 1.00 97.56 127 PRO A CA 1
ATOM 946 C C . PRO A 1 127 ? 25.982 7.987 -18.342 1.00 97.56 127 PRO A C 1
ATOM 948 O O . PRO A 1 127 ? 25.960 6.921 -17.710 1.00 97.56 127 PRO A O 1
ATOM 951 N N . ALA A 1 128 ? 25.797 8.070 -19.660 1.00 96.31 128 ALA A N 1
ATOM 952 C CA . ALA A 1 128 ? 25.501 6.923 -20.507 1.00 96.31 128 ALA A CA 1
ATOM 953 C C . ALA A 1 128 ? 26.582 5.841 -20.364 1.00 96.31 128 ALA A C 1
ATOM 955 O O . ALA A 1 128 ? 27.779 6.120 -20.432 1.00 96.31 128 ALA A O 1
ATOM 956 N N . GLY A 1 129 ? 26.159 4.598 -20.137 1.00 93.69 129 GLY A N 1
ATOM 957 C CA . GLY A 1 129 ? 27.063 3.463 -19.957 1.00 93.69 129 GLY A CA 1
ATOM 958 C C . GLY A 1 129 ? 27.696 3.366 -18.565 1.00 93.69 129 GLY A C 1
ATOM 959 O O . GLY A 1 129 ? 28.485 2.448 -18.324 1.00 93.69 129 GLY A O 1
ATOM 960 N N . SER A 1 130 ? 27.349 4.239 -17.616 1.00 97.56 130 SER A N 1
ATOM 961 C CA . SER A 1 130 ? 27.740 4.045 -16.216 1.00 97.56 130 SER A CA 1
ATOM 962 C C . SER A 1 130 ? 26.957 2.892 -15.573 1.00 97.56 130 SER A C 1
ATOM 964 O O . SER A 1 130 ? 25.824 2.588 -15.948 1.00 97.56 130 SER A O 1
ATOM 966 N N . THR A 1 131 ? 27.553 2.230 -14.576 1.00 97.75 131 THR A N 1
ATOM 967 C CA . THR A 1 131 ? 26.890 1.138 -13.838 1.00 97.75 131 THR A CA 1
ATOM 968 C C . THR A 1 131 ? 25.595 1.599 -13.181 1.00 97.75 131 THR A C 1
ATOM 970 O O . THR A 1 131 ? 24.594 0.894 -13.243 1.00 97.75 131 THR A O 1
ATOM 973 N N . LEU A 1 132 ? 25.602 2.800 -12.602 1.00 96.38 132 LEU A N 1
ATOM 974 C CA . LEU A 1 132 ? 24.432 3.351 -11.934 1.00 96.38 132 LEU A CA 1
ATOM 975 C C . LEU A 1 132 ? 23.313 3.663 -12.934 1.00 96.38 132 LEU A C 1
ATOM 977 O O . LEU A 1 132 ? 22.167 3.319 -12.671 1.00 96.38 132 LEU A O 1
ATOM 981 N N . GLN A 1 133 ? 23.649 4.230 -14.100 1.00 97.62 133 GLN A N 1
ATOM 982 C CA . GLN A 1 133 ? 22.673 4.462 -15.166 1.00 97.62 133 GLN A CA 1
ATOM 983 C C . GLN A 1 133 ? 22.019 3.151 -15.612 1.00 97.62 133 GLN A C 1
ATOM 985 O O . GLN A 1 133 ? 20.797 3.088 -15.647 1.00 97.62 133 GLN A O 1
ATOM 990 N N . ARG A 1 134 ? 22.796 2.079 -15.838 1.00 97.62 134 ARG A N 1
ATOM 991 C CA . ARG A 1 134 ? 22.244 0.747 -16.159 1.00 97.62 134 ARG A CA 1
ATOM 992 C C . ARG A 1 134 ? 21.319 0.201 -15.074 1.00 97.62 134 ARG A C 1
ATOM 994 O O . ARG A 1 134 ? 20.308 -0.408 -15.396 1.00 97.62 134 ARG A O 1
ATOM 1001 N N . TRP A 1 135 ? 21.656 0.396 -13.799 1.00 97.94 135 TRP A N 1
ATOM 1002 C CA . TRP A 1 135 ? 20.809 -0.081 -12.707 1.00 97.94 135 TRP A CA 1
ATOM 1003 C C . TRP A 1 135 ? 19.467 0.649 -12.657 1.00 97.94 135 TRP A C 1
ATOM 1005 O O . TRP A 1 135 ? 18.426 0.009 -12.517 1.00 97.94 135 TRP A O 1
ATOM 1015 N N . PHE A 1 136 ? 19.483 1.977 -12.784 1.00 97.94 136 PHE A N 1
ATOM 1016 C CA . PHE A 1 136 ? 18.259 2.775 -12.830 1.00 97.94 136 PHE A CA 1
ATOM 1017 C C . PHE A 1 136 ? 17.438 2.497 -14.088 1.00 97.94 136 PHE A C 1
ATOM 1019 O O . PHE A 1 136 ? 16.219 2.391 -13.993 1.00 97.94 136 PHE A O 1
ATOM 1026 N N . ASP A 1 137 ? 18.099 2.325 -15.232 1.00 97.50 137 ASP A N 1
ATOM 1027 C CA . ASP A 1 137 ? 17.463 1.957 -16.493 1.00 97.50 137 ASP A CA 1
ATOM 1028 C C . ASP A 1 137 ? 16.787 0.585 -16.399 1.00 97.50 137 ASP A C 1
ATOM 1030 O O . ASP A 1 137 ? 15.590 0.489 -16.639 1.00 97.50 137 ASP A O 1
ATOM 1034 N N . GLY A 1 138 ? 17.487 -0.443 -15.910 1.00 96.88 138 GLY A N 1
ATOM 1035 C CA . GLY A 1 138 ? 16.902 -1.771 -15.695 1.00 96.88 138 GLY A CA 1
ATOM 1036 C C . GLY A 1 138 ? 15.752 -1.772 -14.683 1.00 96.88 138 GLY A C 1
ATOM 1037 O O . GLY A 1 138 ? 14.797 -2.532 -14.817 1.00 96.88 138 GLY A O 1
ATOM 1038 N N . LEU A 1 139 ? 15.776 -0.890 -13.676 1.00 96.38 139 LEU A N 1
ATOM 1039 C CA . LEU A 1 139 ? 14.655 -0.758 -12.739 1.00 96.38 139 LEU A CA 1
ATOM 1040 C C . LEU A 1 139 ? 13.459 -0.011 -13.350 1.00 96.38 139 LEU A C 1
ATOM 1042 O O . LEU A 1 139 ? 12.313 -0.334 -13.035 1.00 96.38 139 LEU A O 1
ATOM 1046 N N . ALA A 1 140 ? 13.711 0.995 -14.188 1.00 95.00 140 ALA A N 1
ATOM 1047 C CA . ALA A 1 140 ? 12.673 1.770 -14.860 1.00 95.00 140 ALA A CA 1
ATOM 1048 C C . ALA A 1 140 ? 11.998 0.962 -15.977 1.00 95.00 140 ALA A C 1
ATOM 1050 O O . ALA A 1 140 ? 10.767 0.955 -16.075 1.00 95.00 140 ALA A O 1
ATOM 1051 N N . ASN A 1 141 ? 12.815 0.277 -16.775 1.00 93.50 141 ASN A N 1
ATOM 1052 C CA . ASN A 1 141 ? 12.479 -0.331 -18.054 1.00 93.50 141 ASN A CA 1
ATOM 1053 C C . ASN A 1 141 ? 12.687 -1.848 -17.967 1.00 93.50 141 ASN A C 1
ATOM 1055 O O . ASN A 1 141 ? 13.747 -2.375 -18.301 1.00 93.50 141 ASN A O 1
ATOM 1059 N N . ASN A 1 142 ? 11.675 -2.553 -17.466 1.00 93.56 142 ASN A N 1
ATOM 1060 C CA . ASN A 1 142 ? 11.672 -4.008 -17.387 1.00 93.56 142 ASN A CA 1
ATOM 1061 C C . ASN A 1 142 ? 10.261 -4.567 -17.581 1.00 93.56 142 ASN A C 1
ATOM 1063 O O . ASN A 1 142 ? 9.260 -3.859 -17.484 1.00 93.56 142 ASN A O 1
ATOM 1067 N N . THR A 1 143 ? 10.182 -5.881 -17.771 1.00 89.94 143 THR A N 1
ATOM 1068 C CA . THR A 1 143 ? 8.921 -6.590 -18.001 1.00 89.94 143 THR A CA 1
ATOM 1069 C C . THR A 1 143 ? 7.900 -6.378 -16.881 1.00 89.94 143 THR A C 1
ATOM 1071 O O . THR A 1 143 ? 6.703 -6.327 -17.159 1.00 89.94 143 THR A O 1
ATOM 1074 N N . LEU A 1 144 ? 8.329 -6.220 -15.622 1.00 90.38 144 LEU A N 1
ATOM 1075 C CA . LEU A 1 144 ? 7.416 -5.999 -14.498 1.00 90.38 144 LEU A CA 1
ATOM 1076 C C . LEU A 1 144 ? 6.767 -4.611 -14.577 1.00 90.38 144 LEU A C 1
ATOM 1078 O O . LEU A 1 144 ? 5.545 -4.508 -14.444 1.00 90.38 144 LEU A O 1
ATOM 1082 N N . THR A 1 145 ? 7.553 -3.555 -14.810 1.00 90.12 145 THR A N 1
ATOM 1083 C CA . THR A 1 145 ? 7.032 -2.185 -14.943 1.00 90.12 145 THR A CA 1
ATOM 1084 C C . THR A 1 145 ? 6.182 -2.031 -16.200 1.00 90.12 145 THR A C 1
ATOM 1086 O O . THR A 1 145 ? 5.112 -1.430 -16.132 1.00 90.12 145 THR A O 1
ATOM 1089 N N . GLU A 1 146 ? 6.580 -2.647 -17.313 1.00 88.69 146 GLU A N 1
ATOM 1090 C CA . GLU A 1 146 ? 5.796 -2.690 -18.553 1.00 88.69 146 GLU A CA 1
ATOM 1091 C C . GLU A 1 146 ? 4.458 -3.415 -18.358 1.00 88.69 146 GLU A C 1
ATOM 1093 O O . GLU A 1 146 ? 3.395 -2.875 -18.676 1.00 88.69 146 GLU A O 1
ATOM 1098 N N . THR A 1 147 ? 4.482 -4.614 -17.768 1.00 89.12 147 THR A N 1
ATOM 1099 C CA . THR A 1 147 ? 3.270 -5.408 -17.515 1.00 89.12 147 THR A CA 1
ATOM 1100 C C . THR A 1 147 ? 2.315 -4.670 -16.583 1.00 89.12 147 THR A C 1
ATOM 1102 O O . THR A 1 147 ? 1.105 -4.638 -16.837 1.00 89.12 147 THR A O 1
ATOM 1105 N N . ALA A 1 148 ? 2.849 -4.051 -15.526 1.00 88.62 148 ALA A N 1
ATOM 1106 C CA . ALA A 1 148 ? 2.071 -3.249 -14.593 1.00 88.62 148 ALA A CA 1
ATOM 1107 C C . ALA A 1 148 ? 1.485 -1.997 -15.261 1.00 88.62 148 ALA A C 1
ATOM 1109 O O . ALA A 1 148 ? 0.334 -1.667 -14.993 1.00 88.62 148 ALA A O 1
ATOM 1110 N N . ALA A 1 149 ? 2.222 -1.329 -16.152 1.00 85.25 149 ALA A N 1
ATOM 1111 C CA . ALA A 1 149 ? 1.732 -0.155 -16.871 1.00 85.25 149 ALA A CA 1
ATOM 1112 C C . ALA A 1 149 ? 0.578 -0.503 -17.825 1.00 85.25 149 ALA A C 1
ATOM 1114 O O . ALA A 1 149 ? -0.434 0.198 -17.854 1.00 85.25 149 ALA A O 1
ATOM 1115 N N . VAL A 1 150 ? 0.691 -1.614 -18.561 1.00 85.88 150 VAL A N 1
ATOM 1116 C CA . VAL A 1 150 ? -0.354 -2.072 -19.494 1.00 85.88 150 VAL A CA 1
ATOM 1117 C C . VAL A 1 150 ? -1.593 -2.584 -18.750 1.00 85.88 150 VAL A C 1
ATOM 1119 O O . VAL A 1 150 ? -2.717 -2.372 -19.200 1.00 85.88 150 VAL A O 1
ATOM 1122 N N . ASN A 1 151 ? -1.411 -3.224 -17.591 1.00 87.75 151 ASN A N 1
ATOM 1123 C CA . ASN A 1 151 ? -2.491 -3.836 -16.808 1.00 87.75 151 ASN A CA 1
ATOM 1124 C C . ASN A 1 151 ? -2.681 -3.162 -15.444 1.00 87.75 151 ASN A C 1
ATOM 1126 O O . ASN A 1 151 ? -2.930 -3.834 -14.440 1.00 87.75 151 ASN A O 1
ATOM 1130 N N . LEU A 1 152 ? -2.597 -1.832 -15.406 1.00 84.94 152 LEU A N 1
ATOM 1131 C CA . LEU A 1 152 ? -2.594 -1.055 -14.165 1.00 84.94 152 LEU A CA 1
ATOM 1132 C C . LEU A 1 152 ? -3.745 -1.388 -13.192 1.00 84.94 152 LEU A C 1
ATOM 1134 O O . LEU A 1 152 ? -3.465 -1.551 -12.002 1.00 84.94 152 LEU A O 1
ATOM 1138 N N . PRO A 1 153 ? -5.011 -1.570 -13.635 1.00 84.00 153 PRO A N 1
ATOM 1139 C CA . PRO A 1 153 ? -6.089 -1.959 -12.724 1.00 84.00 153 PRO A CA 1
ATOM 1140 C C . PRO A 1 153 ? -5.835 -3.308 -12.046 1.00 84.00 153 PRO A C 1
ATOM 1142 O O . PRO A 1 153 ? -6.051 -3.447 -10.845 1.00 84.00 153 PRO A O 1
ATOM 1145 N N . LEU A 1 154 ? -5.358 -4.299 -12.805 1.00 87.00 154 LEU A N 1
ATOM 1146 C CA . LEU A 1 154 ? -5.077 -5.634 -12.285 1.00 87.00 154 LEU A CA 1
ATOM 1147 C C . LEU A 1 154 ? -3.864 -5.614 -11.351 1.00 87.00 154 LEU A C 1
ATOM 1149 O O . LEU A 1 154 ? -3.912 -6.222 -10.286 1.00 87.00 154 LEU A O 1
ATOM 1153 N N . ALA A 1 155 ? -2.806 -4.887 -11.721 1.00 90.00 155 ALA A N 1
ATOM 1154 C CA . ALA A 1 155 ? -1.616 -4.732 -10.891 1.00 90.00 155 ALA A CA 1
ATOM 1155 C C . ALA A 1 155 ? -1.967 -4.126 -9.523 1.00 90.00 155 ALA A C 1
ATOM 1157 O O . ALA A 1 155 ? -1.561 -4.656 -8.490 1.00 90.00 155 ALA A O 1
ATOM 1158 N N . LEU A 1 156 ? -2.788 -3.071 -9.502 1.00 87.94 156 LEU A N 1
ATOM 1159 C CA . LEU A 1 156 ? -3.245 -2.454 -8.258 1.00 87.94 156 LEU A CA 1
ATOM 1160 C C . LEU A 1 156 ? -4.192 -3.355 -7.471 1.00 87.94 156 LEU A C 1
ATOM 1162 O O . LEU A 1 156 ? -4.043 -3.460 -6.257 1.00 87.94 156 LEU A O 1
ATOM 1166 N N . LEU A 1 157 ? -5.119 -4.050 -8.133 1.00 89.00 157 LEU A N 1
ATOM 1167 C CA . LEU A 1 157 ? -6.002 -5.005 -7.465 1.00 89.00 157 LEU A CA 1
A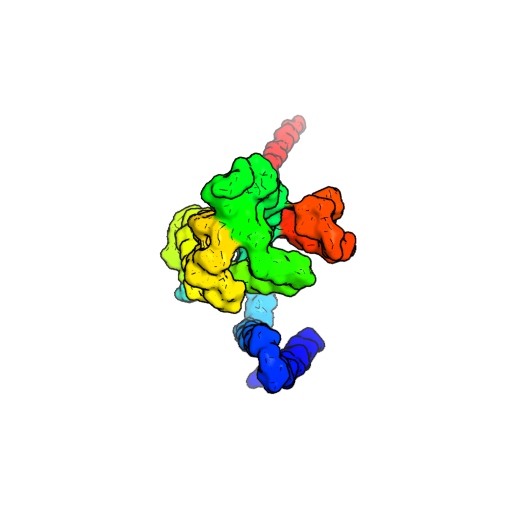TOM 1168 C C . LEU A 1 157 ? -5.198 -6.087 -6.733 1.00 89.00 157 LEU A C 1
ATOM 1170 O O . LEU A 1 157 ? -5.437 -6.335 -5.554 1.00 89.00 157 LEU A O 1
ATOM 1174 N N . VAL A 1 158 ? -4.226 -6.699 -7.413 1.00 91.88 158 VAL A N 1
ATOM 1175 C CA . VAL A 1 158 ? -3.351 -7.720 -6.822 1.00 91.88 158 VAL A CA 1
ATOM 1176 C C . VAL A 1 158 ? -2.510 -7.123 -5.693 1.00 91.88 158 VAL A C 1
ATOM 1178 O O . VAL A 1 158 ? -2.384 -7.746 -4.641 1.00 91.88 158 VAL A O 1
ATOM 1181 N N . HIS A 1 159 ? -1.985 -5.907 -5.867 1.00 93.44 159 HIS A N 1
ATOM 1182 C CA . HIS A 1 159 ? -1.185 -5.229 -4.847 1.00 93.44 159 HIS A CA 1
ATOM 1183 C C . HIS A 1 159 ? -1.982 -4.956 -3.561 1.00 93.44 159 HIS A C 1
ATOM 1185 O O . HIS A 1 159 ? -1.534 -5.310 -2.469 1.00 93.44 159 HIS A O 1
ATOM 1191 N N . PHE A 1 160 ? -3.193 -4.404 -3.682 1.00 93.38 160 PHE A N 1
ATOM 1192 C CA . PHE A 1 160 ? -4.088 -4.164 -2.547 1.00 93.38 160 PHE A CA 1
ATOM 1193 C C . PHE A 1 160 ? -4.594 -5.460 -1.918 1.00 93.38 160 PHE A C 1
ATOM 1195 O O . PHE A 1 160 ? -4.613 -5.566 -0.694 1.00 93.38 160 PHE A O 1
ATOM 1202 N N . ALA A 1 161 ? -4.945 -6.470 -2.716 1.00 94.44 161 ALA A N 1
ATOM 1203 C CA . ALA A 1 161 ? -5.358 -7.768 -2.193 1.00 94.44 161 ALA A CA 1
ATOM 1204 C C . ALA A 1 161 ? -4.235 -8.435 -1.383 1.00 94.44 161 ALA A C 1
ATOM 1206 O O . ALA A 1 161 ? -4.478 -8.916 -0.275 1.00 94.44 161 ALA A O 1
ATOM 1207 N N . ALA A 1 162 ? -3.001 -8.420 -1.897 1.00 95.50 162 ALA A N 1
ATOM 1208 C CA . ALA A 1 162 ? -1.838 -8.960 -1.201 1.00 95.50 162 ALA A CA 1
ATOM 1209 C C . ALA A 1 162 ? -1.548 -8.192 0.095 1.00 95.50 162 ALA A C 1
ATOM 1211 O O . ALA A 1 162 ? -1.340 -8.808 1.139 1.00 95.50 162 ALA A O 1
ATOM 1212 N N . GLY A 1 163 ? -1.581 -6.858 0.052 1.00 96.75 163 GLY A N 1
ATOM 1213 C CA . GLY A 1 163 ? -1.405 -6.026 1.239 1.00 96.75 163 GLY A CA 1
ATOM 1214 C C . GLY A 1 163 ? -2.460 -6.304 2.310 1.00 96.75 163 GLY A C 1
ATOM 1215 O O . GLY A 1 163 ? -2.126 -6.623 3.445 1.00 96.75 163 GLY A O 1
ATOM 1216 N N . ILE A 1 164 ? -3.741 -6.316 1.947 1.00 97.12 164 ILE A N 1
ATOM 1217 C CA . ILE A 1 164 ? -4.822 -6.648 2.883 1.00 97.12 164 ILE A CA 1
ATOM 1218 C C . ILE A 1 164 ? -4.648 -8.063 3.458 1.00 97.12 164 ILE A C 1
ATOM 1220 O O . ILE A 1 164 ? -4.808 -8.258 4.663 1.00 97.12 164 ILE A O 1
ATOM 1224 N N . ALA A 1 165 ? -4.266 -9.048 2.640 1.00 96.81 165 ALA A N 1
ATOM 1225 C CA . ALA A 1 165 ? -4.001 -10.403 3.119 1.00 96.81 165 ALA A CA 1
ATOM 1226 C C . ALA A 1 165 ? -2.875 -10.430 4.169 1.00 96.81 165 ALA A C 1
ATOM 1228 O O . ALA A 1 165 ? -3.031 -11.044 5.227 1.00 96.81 165 ALA A O 1
ATOM 1229 N N . TRP A 1 166 ? -1.772 -9.714 3.936 1.00 97.81 166 TRP A N 1
ATOM 1230 C CA . TRP A 1 166 ? -0.696 -9.584 4.921 1.00 97.81 166 TRP A CA 1
ATOM 1231 C C . TRP A 1 166 ? -1.143 -8.861 6.194 1.00 97.81 166 TRP A C 1
ATOM 1233 O O . TRP A 1 166 ? -0.737 -9.255 7.285 1.00 97.81 166 TRP A O 1
ATOM 1243 N N . ALA A 1 167 ? -2.000 -7.847 6.094 1.00 97.81 167 ALA A N 1
ATOM 1244 C CA . ALA A 1 167 ? -2.551 -7.154 7.256 1.00 97.81 167 ALA A CA 1
ATOM 1245 C C . ALA A 1 167 ? -3.456 -8.058 8.110 1.00 97.81 167 ALA A C 1
ATOM 1247 O O . ALA A 1 167 ? -3.379 -8.038 9.340 1.00 97.81 167 ALA A O 1
ATOM 1248 N N . ILE A 1 168 ? -4.253 -8.918 7.471 1.00 96.50 168 ILE A N 1
ATOM 1249 C CA . ILE A 1 168 ? -5.034 -9.958 8.154 1.00 96.50 168 ILE A CA 1
ATOM 1250 C C . ILE A 1 168 ? -4.093 -10.925 8.884 1.00 96.50 168 ILE A C 1
ATOM 1252 O O . ILE A 1 168 ? -4.324 -11.224 10.054 1.00 96.50 168 ILE A O 1
ATOM 1256 N N . LEU A 1 169 ? -3.015 -11.386 8.237 1.00 95.06 169 LEU A N 1
ATOM 1257 C CA . LEU A 1 169 ? -2.020 -12.263 8.871 1.00 95.06 169 LEU A CA 1
ATOM 1258 C C . LEU A 1 169 ? -1.323 -11.584 10.058 1.00 95.06 169 LEU A C 1
ATOM 1260 O O . LEU A 1 169 ? -1.114 -12.222 11.092 1.00 95.06 169 LEU A O 1
ATOM 1264 N N . TYR A 1 170 ? -1.008 -10.294 9.937 1.00 96.19 170 TYR A N 1
ATOM 1265 C CA . TYR A 1 170 ? -0.456 -9.491 11.024 1.00 96.19 170 TYR A CA 1
ATOM 1266 C C . TYR A 1 170 ? -1.397 -9.451 12.230 1.00 96.19 170 TYR A C 1
ATOM 1268 O O . TYR A 1 170 ? -0.996 -9.834 13.329 1.00 96.19 170 TYR A O 1
ATOM 1276 N N . ALA A 1 171 ? -2.656 -9.059 12.021 1.00 95.12 171 ALA A N 1
ATOM 1277 C CA . ALA A 1 171 ? -3.666 -8.974 13.074 1.00 95.12 171 ALA A CA 1
ATOM 1278 C C . ALA A 1 171 ? -3.949 -10.342 13.722 1.00 95.12 171 ALA A C 1
ATOM 1280 O O . ALA A 1 171 ? -4.152 -10.453 14.931 1.00 95.12 171 ALA A O 1
ATOM 1281 N N . LEU A 1 172 ? -3.941 -11.404 12.912 1.00 91.94 172 LEU A N 1
ATOM 1282 C CA . LEU A 1 172 ? -4.262 -12.760 13.341 1.00 91.94 172 LEU A CA 1
ATOM 1283 C C . LEU A 1 172 ? -3.135 -13.410 14.154 1.00 91.94 172 LEU A C 1
ATOM 1285 O O . LEU A 1 172 ? -3.405 -14.075 15.159 1.00 91.94 172 LEU A O 1
ATOM 1289 N N . PHE A 1 173 ? -1.885 -13.252 13.715 1.00 91.81 173 PHE A N 1
ATOM 1290 C CA . PHE A 1 173 ? -0.758 -14.024 14.238 1.00 91.81 173 PHE A CA 1
ATOM 1291 C C . PHE A 1 173 ? 0.326 -13.187 14.908 1.00 91.81 173 PHE A C 1
ATOM 1293 O O . PHE A 1 173 ? 0.999 -13.690 15.804 1.00 91.81 173 PHE A O 1
ATOM 1300 N N . VAL A 1 174 ? 0.530 -11.940 14.511 1.00 91.00 174 VAL A N 1
ATOM 1301 C CA . VAL A 1 174 ? 1.738 -11.201 14.896 1.00 91.00 174 VAL A CA 1
ATOM 1302 C C . VAL A 1 174 ? 1.446 -10.179 15.979 1.00 91.00 174 VAL A C 1
ATOM 1304 O O . VAL A 1 174 ? 2.157 -10.146 16.982 1.00 91.00 174 VAL A O 1
ATOM 1307 N N . GLU A 1 175 ? 0.369 -9.410 15.828 1.00 93.06 175 GLU A N 1
ATOM 1308 C CA . GLU A 1 175 ? -0.029 -8.398 16.805 1.00 93.06 175 GLU A CA 1
ATOM 1309 C C . GLU A 1 175 ? -0.151 -8.953 18.235 1.00 93.06 175 GLU A C 1
ATOM 1311 O O . GLU A 1 175 ? 0.464 -8.361 19.123 1.00 93.06 175 GLU A O 1
ATOM 1316 N N . PRO A 1 176 ? -0.789 -10.119 18.479 1.00 88.75 176 PRO A N 1
ATOM 1317 C CA . PRO A 1 176 ? -0.941 -10.640 19.838 1.00 88.75 176 PRO A CA 1
ATOM 1318 C C . PRO A 1 176 ? 0.374 -11.095 20.487 1.00 88.75 176 PRO A C 1
ATOM 1320 O O . PRO A 1 176 ? 0.407 -11.356 21.686 1.00 88.75 176 PRO A O 1
ATOM 1323 N N . ARG A 1 177 ? 1.441 -11.269 19.695 1.00 90.12 177 ARG A N 1
ATOM 1324 C CA . ARG A 1 177 ? 2.724 -11.846 20.133 1.00 90.12 177 ARG A CA 1
ATOM 1325 C C . ARG A 1 177 ? 3.827 -10.808 20.296 1.00 90.12 177 ARG A C 1
ATOM 1327 O O . ARG A 1 177 ? 4.827 -11.092 20.949 1.00 90.12 177 ARG A O 1
ATOM 1334 N N . LEU A 1 178 ? 3.675 -9.633 19.690 1.00 87.94 178 LEU A N 1
ATOM 1335 C CA . LEU A 1 178 ? 4.671 -8.570 19.747 1.00 87.94 178 LEU A CA 1
ATOM 1336 C C . LEU A 1 178 ? 4.226 -7.467 20.707 1.00 87.94 178 LEU A C 1
ATOM 1338 O O . LEU A 1 178 ? 3.100 -6.976 20.638 1.00 87.94 178 LEU A O 1
ATOM 1342 N N . SER A 1 179 ? 5.149 -7.038 21.563 1.00 87.12 179 SER A N 1
ATOM 1343 C CA . SER A 1 179 ? 4.974 -5.910 22.476 1.00 87.12 179 SER A CA 1
ATOM 1344 C C . SER A 1 179 ? 5.643 -4.637 21.942 1.00 87.12 179 SER A C 1
ATOM 1346 O O . SER A 1 179 ? 6.524 -4.678 21.078 1.00 87.12 179 SER A O 1
ATOM 1348 N N . GLY A 1 180 ? 5.226 -3.486 22.474 1.00 84.62 180 GLY A N 1
ATOM 1349 C CA . GLY A 1 180 ? 5.775 -2.172 22.133 1.00 84.62 180 GLY A CA 1
ATOM 1350 C C . GLY A 1 180 ? 4.953 -1.386 21.100 1.00 84.62 180 GLY A C 1
ATOM 1351 O O . GLY A 1 180 ? 3.843 -1.793 20.756 1.00 84.62 180 GLY A O 1
ATOM 1352 N N . PRO A 1 181 ? 5.488 -0.244 20.620 1.00 84.12 181 PRO A N 1
ATOM 1353 C CA . PRO A 1 181 ? 4.776 0.672 19.725 1.00 84.12 181 PRO A CA 1
ATOM 1354 C C . PRO A 1 181 ? 4.326 0.020 18.412 1.00 84.12 181 PRO A C 1
ATOM 1356 O O . PRO A 1 181 ? 5.028 -0.842 17.875 1.00 84.12 181 PRO A O 1
ATOM 1359 N N . GLY A 1 182 ? 3.189 0.472 17.871 1.00 88.25 182 GLY A N 1
ATOM 1360 C CA . GLY A 1 182 ? 2.579 -0.048 16.643 1.00 88.25 182 GLY A CA 1
ATOM 1361 C C . GLY A 1 182 ? 3.551 -0.102 15.471 1.00 88.25 182 GLY A C 1
ATOM 1362 O O . GLY A 1 182 ? 3.828 -1.190 14.957 1.00 88.25 182 GLY A O 1
ATOM 1363 N N . TRP A 1 183 ? 4.153 1.039 15.128 1.00 83.62 183 TRP A N 1
ATOM 1364 C CA . TRP A 1 183 ? 5.149 1.135 14.057 1.00 83.62 183 TRP A CA 1
ATOM 1365 C C . TRP A 1 183 ? 6.289 0.112 14.196 1.00 83.62 183 TRP A C 1
ATOM 1367 O O . TRP A 1 183 ? 6.678 -0.513 13.212 1.00 83.62 183 TRP A O 1
ATOM 1377 N N . ARG A 1 184 ? 6.797 -0.138 15.414 1.00 89.00 184 ARG A N 1
ATOM 1378 C CA . ARG A 1 184 ? 7.898 -1.092 15.649 1.00 89.00 184 ARG A CA 1
ATOM 1379 C C . ARG A 1 184 ? 7.455 -2.525 15.370 1.00 89.00 184 ARG A C 1
ATOM 1381 O O . ARG A 1 184 ? 8.185 -3.274 14.723 1.00 89.00 184 ARG A O 1
ATOM 1388 N N . ARG A 1 185 ? 6.267 -2.912 15.844 1.00 92.25 185 ARG A N 1
ATOM 1389 C CA . ARG A 1 185 ? 5.696 -4.249 15.598 1.00 92.25 185 ARG A CA 1
ATOM 1390 C C . ARG A 1 185 ? 5.484 -4.481 14.103 1.00 92.25 185 ARG A 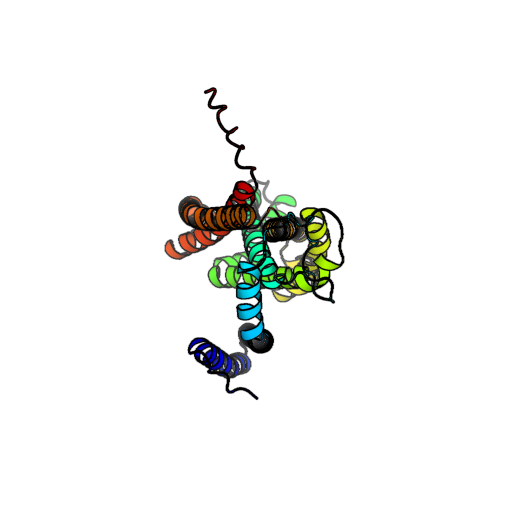C 1
ATOM 1392 O O . ARG A 1 185 ? 5.808 -5.549 13.590 1.00 92.25 185 ARG A O 1
ATOM 1399 N N . GLY A 1 186 ? 4.982 -3.463 13.412 1.00 94.12 186 GLY A N 1
ATOM 1400 C CA . GLY A 1 186 ? 4.782 -3.482 11.971 1.00 94.12 186 GLY A CA 1
ATOM 1401 C C . GLY A 1 186 ? 6.084 -3.560 11.164 1.00 94.12 186 GLY A C 1
ATOM 1402 O O . GLY A 1 186 ? 6.171 -4.350 10.226 1.00 94.12 186 GLY A O 1
ATOM 1403 N N . LEU A 1 187 ? 7.134 -2.832 11.565 1.00 92.50 187 LEU A N 1
ATOM 1404 C CA . LEU A 1 187 ? 8.465 -2.944 10.953 1.00 92.50 187 LEU A CA 1
ATOM 1405 C C . LEU A 1 187 ? 9.039 -4.357 11.088 1.00 92.50 187 LEU A C 1
ATOM 1407 O O . LEU A 1 187 ? 9.482 -4.925 10.094 1.00 92.50 187 LEU A O 1
ATOM 1411 N N . ILE A 1 188 ? 8.986 -4.949 12.287 1.00 92.19 188 ILE A N 1
ATOM 1412 C CA . ILE A 1 188 ? 9.446 -6.331 12.510 1.00 92.19 188 ILE A CA 1
ATOM 1413 C C . ILE A 1 188 ? 8.682 -7.293 11.597 1.00 92.19 188 ILE A C 1
ATOM 1415 O O . ILE A 1 188 ? 9.289 -8.127 10.928 1.00 92.19 188 ILE A O 1
ATOM 1419 N N . PHE A 1 189 ? 7.356 -7.150 11.533 1.00 96.12 189 PHE A N 1
ATOM 1420 C CA . PHE A 1 189 ? 6.523 -7.972 10.666 1.00 96.12 189 PHE A CA 1
ATOM 1421 C C . PHE A 1 189 ? 6.895 -7.840 9.189 1.00 96.12 189 PHE A C 1
ATOM 1423 O O . PHE A 1 189 ? 6.943 -8.851 8.497 1.00 96.12 189 PHE A O 1
ATOM 1430 N N . SER A 1 190 ? 7.186 -6.626 8.713 1.00 97.19 190 SER A N 1
ATOM 1431 C CA . SER A 1 190 ? 7.398 -6.340 7.289 1.00 97.19 190 SER A CA 1
ATOM 1432 C C . SER A 1 190 ? 8.564 -7.078 6.634 1.00 97.19 190 SER A C 1
ATOM 1434 O O . SER A 1 190 ? 8.553 -7.266 5.419 1.00 97.19 190 SER A O 1
ATOM 1436 N N . PHE A 1 191 ? 9.521 -7.577 7.420 1.00 93.06 191 PHE A N 1
ATOM 1437 C CA . PHE A 1 191 ? 10.585 -8.439 6.907 1.00 93.06 191 PHE A CA 1
ATOM 1438 C C . PHE A 1 191 ? 10.046 -9.739 6.297 1.00 93.06 191 PHE A C 1
ATOM 1440 O O . PHE A 1 191 ? 10.644 -10.257 5.357 1.00 93.06 191 PHE A O 1
ATOM 1447 N N . VAL A 1 192 ? 8.910 -10.249 6.784 1.00 95.94 192 VAL A N 1
ATOM 1448 C CA . VAL A 1 192 ? 8.277 -11.467 6.258 1.00 95.94 192 VAL A CA 1
ATOM 1449 C C . VAL A 1 192 ? 7.731 -11.260 4.836 1.00 95.94 192 VAL A C 1
ATOM 1451 O O . VAL A 1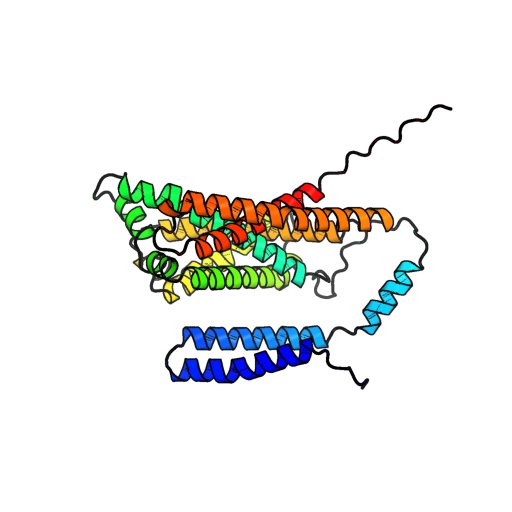 192 ? 8.195 -11.965 3.938 1.00 95.94 192 VAL A O 1
ATOM 1454 N N . PRO A 1 193 ? 6.805 -10.311 4.568 1.00 96.81 193 PRO A N 1
ATOM 1455 C CA . PRO A 1 193 ? 6.351 -10.032 3.208 1.00 96.81 193 PRO A CA 1
ATOM 1456 C C . PRO A 1 193 ? 7.479 -9.522 2.305 1.00 96.81 193 PRO A C 1
ATOM 1458 O O . PRO A 1 193 ? 7.515 -9.897 1.135 1.00 96.81 193 PRO A O 1
ATOM 1461 N N . TRP A 1 194 ? 8.449 -8.767 2.838 1.00 98.06 194 TRP A N 1
ATOM 1462 C CA . TRP A 1 194 ? 9.639 -8.378 2.081 1.00 98.06 194 TRP A CA 1
ATOM 1463 C C . TRP A 1 194 ? 10.399 -9.604 1.577 1.00 98.06 194 TRP A C 1
ATOM 1465 O O . TRP A 1 194 ? 10.604 -9.750 0.374 1.00 98.06 194 TRP A O 1
ATOM 1475 N N . LEU A 1 195 ? 10.749 -10.539 2.461 1.00 95.44 195 LEU A N 1
ATOM 1476 C CA . LEU A 1 195 ? 11.468 -11.740 2.055 1.00 95.44 195 LEU A CA 1
ATOM 1477 C C . LEU A 1 195 ? 10.631 -12.592 1.092 1.00 95.44 195 LEU A C 1
ATOM 1479 O O . LEU A 1 195 ? 11.145 -13.020 0.060 1.00 95.44 195 LEU A O 1
ATOM 1483 N N . ALA A 1 196 ? 9.334 -12.763 1.371 1.00 94.94 196 ALA A N 1
ATOM 1484 C CA . ALA A 1 196 ? 8.409 -13.467 0.485 1.00 94.94 196 ALA A CA 1
ATOM 1485 C C . ALA A 1 196 ? 8.365 -12.836 -0.915 1.00 94.94 196 ALA A C 1
ATOM 1487 O O . ALA A 1 196 ? 8.343 -13.546 -1.918 1.00 94.94 196 ALA A O 1
ATOM 1488 N N . SER A 1 197 ? 8.415 -11.509 -1.014 1.00 96.44 197 SER A N 1
ATOM 1489 C CA . SER A 1 197 ? 8.423 -10.845 -2.313 1.00 96.44 197 SER A CA 1
ATOM 1490 C C . SER A 1 197 ? 9.709 -11.118 -3.110 1.00 96.44 197 SER A C 1
ATOM 1492 O O . SER A 1 197 ? 9.643 -11.329 -4.317 1.00 96.44 197 SER A O 1
ATOM 1494 N N . LEU A 1 198 ? 10.864 -11.212 -2.441 1.00 96.00 198 LEU A N 1
ATOM 1495 C CA . LEU A 1 198 ? 12.155 -11.477 -3.087 1.00 96.00 198 LEU A CA 1
ATOM 1496 C C . LEU A 1 198 ? 12.319 -12.927 -3.556 1.00 96.00 198 LEU A C 1
ATOM 1498 O O . LEU A 1 198 ? 12.961 -13.163 -4.581 1.00 96.00 198 LEU A O 1
ATOM 1502 N N . ILE A 1 199 ? 11.786 -13.887 -2.793 1.00 97.12 199 ILE A N 1
ATOM 1503 C CA . ILE A 1 199 ? 12.025 -15.323 -3.025 1.00 97.12 199 ILE A CA 1
ATOM 1504 C C . ILE A 1 199 ? 10.830 -16.057 -3.639 1.00 97.12 199 ILE A C 1
ATOM 1506 O O . ILE A 1 199 ? 11.010 -17.146 -4.172 1.00 97.12 199 ILE A O 1
ATOM 1510 N N . VAL A 1 200 ? 9.624 -15.490 -3.553 1.00 94.69 200 VAL A N 1
ATOM 1511 C CA . VAL A 1 200 ? 8.398 -16.085 -4.108 1.00 94.69 200 VAL A CA 1
ATOM 1512 C C . VAL A 1 200 ? 7.859 -15.226 -5.241 1.00 94.69 200 VAL A C 1
ATOM 1514 O O . VAL A 1 200 ? 7.735 -15.705 -6.364 1.00 94.69 200 VAL A O 1
ATOM 1517 N N . PHE A 1 201 ? 7.554 -13.954 -4.969 1.00 94.62 201 PHE A N 1
ATOM 1518 C CA . PHE A 1 201 ? 6.878 -13.104 -5.952 1.00 94.62 201 PHE A CA 1
ATOM 1519 C C . PHE A 1 201 ? 7.772 -12.776 -7.151 1.00 94.62 201 PHE A C 1
ATOM 1521 O O . PHE A 1 201 ? 7.336 -12.951 -8.280 1.00 94.62 201 PHE A O 1
ATOM 1528 N N . PHE A 1 202 ? 9.019 -12.350 -6.932 1.00 95.88 202 PHE A N 1
ATOM 1529 C CA . PHE A 1 202 ? 9.929 -11.997 -8.025 1.00 95.88 202 PHE A CA 1
ATOM 1530 C C . PHE A 1 202 ? 10.207 -13.162 -8.989 1.00 95.88 202 PHE A C 1
ATOM 1532 O O . PHE A 1 202 ? 10.059 -12.955 -10.193 1.00 95.88 202 PHE A O 1
ATOM 1539 N N . PRO A 1 203 ? 10.513 -14.391 -8.528 1.00 95.44 203 PRO A N 1
ATOM 1540 C CA . PRO A 1 203 ? 10.585 -15.541 -9.427 1.00 95.44 203 PRO A CA 1
ATOM 1541 C C . PRO A 1 203 ? 9.278 -15.825 -10.175 1.00 95.44 203 PRO A C 1
ATOM 1543 O O . PRO A 1 203 ? 9.326 -16.169 -11.348 1.00 95.44 203 PRO A O 1
ATOM 1546 N N . LEU A 1 204 ? 8.120 -15.656 -9.525 1.00 94.06 204 LEU A N 1
ATOM 1547 C CA . LEU A 1 204 ? 6.810 -15.909 -10.137 1.00 94.06 204 LEU A CA 1
ATOM 1548 C C . LEU A 1 204 ? 6.489 -14.956 -11.301 1.00 94.06 204 LEU A C 1
ATOM 1550 O O . LEU A 1 204 ? 5.696 -15.307 -12.170 1.00 94.06 204 LEU A O 1
ATOM 1554 N N . VAL A 1 205 ? 7.079 -13.760 -11.306 1.00 92.19 205 VAL A N 1
ATOM 1555 C CA . VAL A 1 205 ? 6.898 -12.736 -12.351 1.00 92.19 205 VAL A CA 1
ATOM 1556 C C . VAL A 1 205 ? 8.129 -12.594 -13.251 1.00 92.19 205 VAL A C 1
ATOM 1558 O O . VAL A 1 205 ? 8.361 -11.529 -13.817 1.00 92.19 205 VAL A O 1
ATOM 1561 N N . ASP A 1 206 ? 8.951 -13.644 -13.335 1.00 93.38 206 ASP A N 1
ATOM 1562 C CA . ASP A 1 206 ? 10.166 -13.731 -14.161 1.00 93.38 206 ASP A CA 1
ATOM 1563 C C . ASP A 1 206 ? 11.271 -12.698 -13.843 1.00 93.38 206 ASP A C 1
ATOM 1565 O O . ASP A 1 206 ? 12.294 -12.624 -14.528 1.00 93.38 206 ASP A O 1
ATOM 1569 N N . ALA A 1 207 ? 11.159 -11.969 -12.726 1.00 94.81 207 ALA A N 1
ATOM 1570 C CA . ALA A 1 207 ? 12.195 -11.057 -12.233 1.00 94.81 207 ALA A CA 1
ATOM 1571 C C . ALA A 1 207 ? 13.402 -11.794 -11.607 1.00 94.81 207 ALA A C 1
ATOM 1573 O O . ALA A 1 207 ? 14.431 -11.178 -11.312 1.00 94.81 207 ALA A O 1
ATOM 1574 N N . GLY A 1 208 ? 13.300 -13.116 -11.428 1.00 95.50 208 GLY A N 1
ATOM 1575 C CA . GLY A 1 208 ? 14.329 -13.963 -10.822 1.00 95.50 208 GLY A CA 1
ATOM 1576 C C . GLY A 1 208 ? 14.436 -13.787 -9.304 1.00 95.50 208 GLY A C 1
ATOM 1577 O O . GLY A 1 208 ? 13.801 -12.918 -8.705 1.00 95.50 208 GLY A O 1
ATOM 1578 N N . PHE A 1 209 ? 15.255 -14.612 -8.647 1.00 96.44 209 PHE A N 1
ATOM 1579 C CA . PHE A 1 209 ? 15.510 -14.453 -7.211 1.00 96.44 209 PHE A CA 1
ATOM 1580 C C . PHE A 1 209 ? 16.125 -13.083 -6.935 1.00 96.44 209 PHE A C 1
ATOM 1582 O O . PHE A 1 209 ? 17.037 -12.661 -7.643 1.00 96.44 209 PHE A O 1
ATOM 1589 N N . PHE A 1 210 ? 15.620 -12.386 -5.914 1.00 95.81 210 PHE A N 1
ATOM 1590 C CA . PHE A 1 210 ? 16.076 -11.044 -5.528 1.00 95.81 210 PHE A CA 1
ATOM 1591 C C . PHE A 1 210 ? 15.944 -9.960 -6.619 1.00 95.81 210 PHE A C 1
ATOM 1593 O O . PHE A 1 210 ? 16.422 -8.845 -6.422 1.00 95.81 210 PHE A O 1
ATOM 1600 N N . GLY A 1 211 ? 15.273 -10.244 -7.741 1.00 96.62 211 GLY A N 1
ATOM 1601 C CA . GLY A 1 211 ? 15.119 -9.297 -8.847 1.00 96.62 211 GLY A CA 1
ATOM 1602 C C . GLY A 1 211 ? 16.338 -9.233 -9.772 1.00 96.62 211 GLY A C 1
ATOM 1603 O O . GLY A 1 211 ? 16.505 -8.252 -10.493 1.00 96.62 211 GLY A O 1
ATOM 1604 N N . LEU A 1 212 ? 17.214 -10.244 -9.743 1.00 96.06 212 LEU A N 1
ATOM 1605 C CA . LEU A 1 212 ? 18.465 -10.244 -10.508 1.00 96.06 212 LEU A CA 1
ATOM 1606 C C . LEU A 1 212 ? 18.254 -10.210 -12.031 1.00 96.06 212 LEU A C 1
ATOM 1608 O O . LEU A 1 212 ? 19.091 -9.643 -12.735 1.00 96.06 212 LEU A O 1
ATOM 1612 N N . ASN A 1 213 ? 17.135 -10.735 -12.545 1.00 96.06 213 ASN A N 1
ATOM 1613 C CA . ASN A 1 213 ? 16.849 -10.703 -13.985 1.00 96.06 213 ASN A CA 1
ATOM 1614 C C . ASN A 1 213 ? 16.460 -9.303 -14.482 1.00 96.06 213 ASN A C 1
ATOM 1616 O O . ASN A 1 213 ? 16.446 -9.072 -15.685 1.00 96.06 213 ASN A O 1
ATOM 1620 N N . LEU A 1 214 ? 16.175 -8.356 -13.581 1.00 96.00 214 LEU A N 1
ATOM 1621 C CA . LEU A 1 214 ? 15.808 -6.988 -13.954 1.00 96.00 214 LEU A CA 1
ATOM 1622 C C . LEU A 1 214 ? 17.008 -6.158 -14.437 1.00 96.00 214 LEU A C 1
ATOM 1624 O O . LEU A 1 214 ? 16.836 -5.015 -14.841 1.00 96.00 214 LEU A O 1
ATOM 1628 N N . GLY A 1 215 ? 18.244 -6.663 -14.315 1.00 95.62 215 GLY A N 1
ATOM 1629 C CA . GLY A 1 215 ? 19.451 -5.902 -14.674 1.00 95.62 215 GLY A CA 1
ATOM 1630 C C . GLY A 1 215 ? 19.700 -4.663 -13.798 1.00 95.62 215 GLY A C 1
ATOM 1631 O O . GLY A 1 215 ? 20.625 -3.892 -14.042 1.00 95.62 215 GLY A O 1
ATOM 1632 N N . ALA A 1 216 ? 18.909 -4.493 -12.737 1.00 97.38 216 ALA A N 1
ATOM 1633 C CA . ALA A 1 216 ? 18.865 -3.306 -11.891 1.00 97.38 216 ALA A CA 1
ATOM 1634 C C . ALA A 1 216 ? 19.873 -3.325 -10.720 1.00 97.38 216 ALA A C 1
ATOM 1636 O O . ALA A 1 216 ? 19.795 -2.510 -9.795 1.00 97.38 216 ALA A O 1
ATOM 1637 N N . GLY A 1 217 ? 20.807 -4.282 -10.716 1.00 95.88 217 GLY A N 1
ATOM 1638 C CA . GLY A 1 217 ? 21.762 -4.467 -9.623 1.00 95.88 217 GLY A CA 1
ATOM 1639 C C . GLY A 1 217 ? 21.060 -4.697 -8.273 1.00 95.88 217 GLY A C 1
ATOM 1640 O O . GLY A 1 217 ? 20.109 -5.474 -8.214 1.00 95.88 217 GLY A O 1
ATOM 1641 N N . PRO A 1 218 ? 21.494 -4.044 -7.176 1.00 96.69 218 PRO A N 1
ATOM 1642 C CA . PRO A 1 218 ? 20.880 -4.210 -5.856 1.00 96.69 218 PRO A CA 1
ATOM 1643 C C . PRO A 1 218 ? 19.584 -3.402 -5.666 1.00 96.69 218 PRO A C 1
ATOM 1645 O O . PRO A 1 218 ? 18.924 -3.542 -4.633 1.00 96.69 218 PRO A O 1
ATOM 1648 N N . LEU A 1 219 ? 19.211 -2.538 -6.620 1.00 97.00 219 LEU A N 1
ATOM 1649 C CA . LEU A 1 219 ? 18.089 -1.612 -6.448 1.00 97.00 219 LEU A CA 1
ATOM 1650 C C . LEU A 1 219 ? 16.732 -2.299 -6.213 1.00 97.00 219 LEU A C 1
ATOM 1652 O O . LEU A 1 219 ? 15.996 -1.796 -5.363 1.00 97.00 219 LEU A O 1
ATOM 1656 N N . PRO A 1 220 ? 16.383 -3.439 -6.852 1.00 97.19 220 PRO A N 1
ATOM 1657 C CA . PRO A 1 220 ? 15.137 -4.142 -6.554 1.00 97.19 220 PRO A CA 1
ATOM 1658 C C . PRO A 1 220 ? 15.041 -4.564 -5.089 1.00 97.19 220 PRO A C 1
ATOM 1660 O O . PRO A 1 220 ? 13.987 -4.419 -4.484 1.00 97.19 220 PRO A O 1
ATOM 1663 N N . ILE A 1 221 ? 16.142 -5.025 -4.486 1.00 97.25 221 ILE A N 1
ATOM 1664 C CA . ILE A 1 221 ? 16.177 -5.457 -3.081 1.00 97.25 221 ILE A CA 1
ATOM 1665 C C . ILE A 1 221 ? 15.944 -4.261 -2.153 1.00 97.25 221 ILE A C 1
ATOM 1667 O O . ILE A 1 221 ? 15.110 -4.330 -1.249 1.00 97.25 221 ILE A O 1
ATOM 1671 N N . ILE A 1 222 ? 16.670 -3.165 -2.396 1.00 95.06 222 ILE A N 1
ATOM 1672 C CA . ILE A 1 222 ? 16.640 -1.952 -1.568 1.00 95.06 222 ILE A CA 1
ATOM 1673 C C . ILE A 1 222 ? 15.288 -1.249 -1.689 1.00 95.06 222 ILE A C 1
ATOM 1675 O O . ILE A 1 222 ? 14.656 -0.948 -0.677 1.00 95.06 222 ILE A O 1
ATOM 1679 N N . GLY A 1 223 ? 14.821 -1.015 -2.917 1.00 95.56 223 GLY A N 1
ATOM 1680 C CA . GLY A 1 223 ? 13.534 -0.374 -3.169 1.00 95.56 223 GLY A CA 1
ATOM 1681 C C . GLY A 1 223 ? 12.391 -1.173 -2.552 1.00 95.56 223 GLY A C 1
ATOM 1682 O O . GLY A 1 223 ? 11.558 -0.620 -1.840 1.00 95.56 223 GLY A O 1
ATOM 1683 N N . ASN A 1 224 ? 12.404 -2.493 -2.729 1.00 97.12 224 ASN A N 1
ATOM 1684 C CA . ASN A 1 224 ? 11.388 -3.369 -2.165 1.00 97.12 224 ASN A CA 1
ATOM 1685 C C . ASN A 1 224 ? 11.429 -3.422 -0.624 1.00 97.12 224 ASN A C 1
ATOM 1687 O O . ASN A 1 224 ? 10.377 -3.468 0.015 1.00 97.12 224 ASN A O 1
ATOM 1691 N N . LEU A 1 225 ? 12.618 -3.345 -0.011 1.00 96.56 225 LEU A N 1
ATOM 1692 C CA . LEU A 1 225 ? 12.749 -3.210 1.443 1.00 96.56 225 LEU A CA 1
ATOM 1693 C C . LEU A 1 225 ? 12.103 -1.912 1.934 1.00 96.56 225 LEU A C 1
ATOM 1695 O O . LEU A 1 225 ? 11.292 -1.953 2.852 1.00 96.56 225 LEU A O 1
ATOM 1699 N N . ILE A 1 226 ? 12.412 -0.775 1.305 1.00 93.75 226 ILE A N 1
ATOM 1700 C CA . ILE A 1 226 ? 11.841 0.529 1.680 1.00 93.75 226 ILE A CA 1
ATOM 1701 C C . ILE A 1 226 ? 10.309 0.481 1.634 1.00 93.75 226 ILE A C 1
ATOM 1703 O O . ILE A 1 226 ? 9.656 0.899 2.590 1.00 93.75 226 ILE A O 1
ATOM 1707 N N . LEU A 1 227 ? 9.731 -0.079 0.566 1.00 97.06 227 LEU A N 1
ATOM 1708 C CA . LEU A 1 227 ? 8.277 -0.203 0.421 1.00 97.06 227 LEU A CA 1
ATOM 1709 C C . LEU A 1 227 ? 7.652 -1.038 1.538 1.00 97.06 227 LEU A C 1
ATOM 1711 O O . LEU A 1 227 ? 6.633 -0.643 2.106 1.00 97.06 227 LEU A O 1
ATOM 1715 N N . HIS A 1 228 ? 8.272 -2.163 1.889 1.00 97.69 228 HIS A N 1
ATOM 1716 C CA . HIS A 1 228 ? 7.773 -3.020 2.956 1.00 97.69 228 HIS A CA 1
ATOM 1717 C C . HIS A 1 228 ? 7.945 -2.395 4.340 1.00 97.69 228 HIS A C 1
ATOM 1719 O O . HIS A 1 228 ? 7.045 -2.531 5.162 1.00 97.69 228 HIS A O 1
ATOM 1725 N N . LEU A 1 229 ? 9.030 -1.661 4.596 1.00 94.94 229 LEU A N 1
ATOM 1726 C CA . LEU A 1 229 ? 9.201 -0.933 5.855 1.00 94.94 229 LEU A CA 1
ATOM 1727 C C . LEU A 1 229 ? 8.132 0.158 6.010 1.00 94.94 229 LEU A C 1
ATOM 1729 O O . LEU A 1 229 ? 7.542 0.277 7.081 1.00 94.94 229 LEU A O 1
ATOM 1733 N N . VAL A 1 230 ? 7.823 0.904 4.942 1.00 93.81 230 VAL A N 1
ATOM 1734 C CA . VAL A 1 230 ? 6.715 1.876 4.938 1.00 93.81 230 VAL A CA 1
ATOM 1735 C C . VAL A 1 230 ? 5.385 1.173 5.196 1.00 93.81 230 VAL A C 1
ATOM 1737 O O . VAL A 1 230 ? 4.652 1.569 6.100 1.00 93.81 230 VAL A O 1
ATOM 1740 N N . TYR A 1 231 ? 5.097 0.101 4.452 1.00 98.25 231 TYR A N 1
ATOM 1741 C CA . TYR A 1 231 ? 3.900 -0.715 4.647 1.00 98.25 231 TYR A CA 1
ATOM 1742 C C . TYR A 1 231 ? 3.782 -1.200 6.100 1.00 98.25 231 TYR A C 1
ATOM 1744 O O . TYR A 1 231 ? 2.752 -1.010 6.737 1.00 98.25 231 TYR A O 1
ATOM 1752 N N . GLY A 1 232 ? 4.849 -1.775 6.654 1.00 97.31 232 GLY A N 1
ATOM 1753 C CA . GLY A 1 232 ? 4.895 -2.284 8.018 1.00 97.31 232 GLY A CA 1
ATOM 1754 C C . GLY A 1 232 ? 4.657 -1.200 9.053 1.00 97.31 232 GLY A C 1
ATOM 1755 O O . GLY A 1 232 ? 3.789 -1.357 9.907 1.00 97.31 232 GLY A O 1
ATOM 1756 N N . ALA A 1 233 ? 5.400 -0.095 8.972 1.00 92.88 233 ALA A N 1
ATOM 1757 C CA . ALA A 1 233 ? 5.268 1.019 9.903 1.00 92.88 233 ALA A CA 1
ATOM 1758 C C . ALA A 1 233 ? 3.832 1.560 9.930 1.00 92.88 233 ALA A C 1
ATOM 1760 O O . ALA A 1 233 ? 3.255 1.693 11.008 1.00 92.88 233 ALA A O 1
ATOM 1761 N N . VAL A 1 234 ? 3.239 1.799 8.755 1.00 93.50 234 VAL A N 1
ATOM 1762 C CA . VAL A 1 234 ? 1.863 2.300 8.639 1.00 93.50 234 VAL A CA 1
ATOM 1763 C C . VAL A 1 234 ? 0.857 1.261 9.129 1.00 93.50 234 VAL A C 1
ATOM 1765 O O . VAL A 1 234 ? -0.008 1.600 9.924 1.00 93.50 234 VAL A O 1
ATOM 1768 N N . LEU A 1 235 ? 0.999 -0.010 8.742 1.00 96.94 235 LEU A N 1
ATOM 1769 C CA . LEU A 1 235 ? 0.119 -1.096 9.185 1.00 96.94 235 LEU A CA 1
ATOM 1770 C C . LEU A 1 235 ? 0.064 -1.187 10.711 1.00 96.94 235 LEU A C 1
ATOM 1772 O O . LEU A 1 235 ? -1.017 -1.189 11.296 1.00 96.94 235 LEU A O 1
ATOM 1776 N N . GLY A 1 236 ? 1.228 -1.276 11.353 1.00 93.94 236 GLY A N 1
ATOM 1777 C CA . GLY A 1 236 ? 1.306 -1.444 12.799 1.00 93.94 236 GLY A CA 1
ATOM 1778 C C . GLY A 1 236 ? 0.786 -0.224 13.555 1.00 93.94 236 GLY A C 1
ATOM 1779 O O . GLY A 1 236 ? 0.106 -0.380 14.568 1.00 93.94 236 GLY A O 1
ATOM 1780 N N . GLU A 1 237 ? 1.072 0.981 13.059 1.00 90.12 237 GLU A N 1
ATOM 1781 C CA . GLU A 1 237 ? 0.614 2.220 13.685 1.00 90.12 237 GLU A CA 1
ATOM 1782 C C . GLU A 1 237 ? -0.891 2.432 13.503 1.00 90.12 237 GLU A C 1
ATOM 1784 O O . GLU A 1 237 ? -1.595 2.651 14.484 1.00 90.12 237 GLU A O 1
ATOM 1789 N N . THR A 1 238 ? -1.420 2.274 12.286 1.00 88.31 238 THR A N 1
ATOM 1790 C CA . THR A 1 238 ? -2.861 2.387 12.023 1.00 88.31 238 THR A CA 1
ATOM 1791 C C . THR A 1 238 ? -3.652 1.348 12.808 1.00 88.31 238 THR A C 1
ATOM 1793 O O . THR A 1 238 ? -4.699 1.680 13.359 1.00 88.31 238 THR A O 1
ATOM 1796 N N . TYR A 1 239 ? -3.138 0.121 12.932 1.00 90.44 239 TYR A N 1
ATOM 1797 C CA . TYR A 1 239 ? -3.782 -0.904 13.749 1.00 90.44 239 TYR A CA 1
ATOM 1798 C C . TYR A 1 239 ? -3.863 -0.483 15.226 1.00 90.44 239 TYR A C 1
ATOM 1800 O O . TYR A 1 239 ? -4.919 -0.619 15.836 1.00 90.44 239 TYR A O 1
ATOM 1808 N N . VAL A 1 240 ? -2.789 0.085 15.796 1.00 86.81 240 VAL A N 1
ATOM 1809 C CA . VAL A 1 240 ? -2.778 0.584 17.189 1.00 86.81 240 VAL A CA 1
ATOM 1810 C C . VAL A 1 240 ? -3.658 1.810 17.382 1.00 86.81 240 VAL A C 1
ATOM 1812 O O . VAL A 1 240 ? -4.347 1.907 18.394 1.00 86.81 240 VAL A O 1
ATOM 1815 N N . VAL A 1 241 ? -3.649 2.750 16.440 1.00 80.62 241 VAL A N 1
ATOM 1816 C CA . VAL A 1 241 ? -4.494 3.950 16.496 1.00 80.62 241 VAL A CA 1
ATOM 1817 C C . VAL A 1 241 ? -5.964 3.552 16.519 1.00 80.62 241 VAL A C 1
ATOM 1819 O O . VAL A 1 241 ? -6.707 3.982 17.398 1.00 80.62 241 VAL A O 1
ATOM 1822 N N . GLN A 1 242 ? -6.378 2.678 15.604 1.00 77.69 242 GLN A N 1
ATOM 1823 C CA . GLN A 1 242 ? -7.760 2.209 15.542 1.00 77.69 242 GLN A CA 1
ATOM 1824 C C . GLN A 1 242 ? -8.136 1.363 16.759 1.00 77.69 242 GLN A C 1
ATOM 1826 O O . GLN A 1 242 ? -9.241 1.491 17.285 1.00 77.69 242 GLN A O 1
ATOM 1831 N N . GLN A 1 243 ? -7.201 0.551 17.251 1.00 79.81 243 GLN A N 1
ATOM 1832 C CA . GLN A 1 243 ? -7.356 -0.164 18.508 1.00 79.81 243 GLN A CA 1
ATOM 1833 C C . GLN A 1 243 ? -7.604 0.816 19.669 1.00 79.81 243 GLN A C 1
ATOM 1835 O O . GLN A 1 243 ? -8.592 0.684 20.379 1.00 79.81 243 GLN A O 1
ATOM 1840 N N . THR A 1 244 ? -6.749 1.829 19.825 1.00 74.56 244 THR A N 1
ATOM 1841 C CA . THR A 1 244 ? -6.825 2.813 20.917 1.00 74.56 244 THR A CA 1
ATOM 1842 C C . THR A 1 244 ? -8.144 3.576 20.874 1.00 74.56 244 THR A C 1
ATOM 1844 O O . THR A 1 244 ? -8.788 3.728 21.908 1.00 74.56 244 THR A O 1
ATOM 1847 N N . LEU A 1 245 ? -8.580 3.998 19.682 1.00 67.62 245 LEU A N 1
ATOM 1848 C CA . LEU A 1 245 ? -9.884 4.632 19.476 1.00 67.62 245 LEU A CA 1
ATOM 1849 C C . LEU A 1 245 ? -11.025 3.739 19.980 1.00 67.62 245 LEU A C 1
ATOM 1851 O O . LEU A 1 245 ? -11.905 4.225 20.681 1.00 67.62 245 LEU A O 1
ATOM 1855 N N . THR A 1 246 ? -10.965 2.438 19.686 1.00 67.88 246 THR A N 1
ATOM 1856 C CA . THR A 1 246 ? -11.964 1.438 20.112 1.00 67.88 246 THR A CA 1
ATOM 1857 C C . THR A 1 246 ? -11.930 1.162 21.623 1.00 67.88 246 THR A C 1
ATOM 1859 O O . THR A 1 246 ? -12.886 0.618 22.165 1.00 67.88 246 THR A O 1
ATOM 1862 N N . GLU A 1 247 ? -10.837 1.507 22.312 1.00 64.62 247 GLU A N 1
ATOM 1863 C CA . GLU A 1 247 ? -10.542 1.045 23.676 1.00 64.62 247 GLU A CA 1
ATOM 1864 C C . GLU A 1 247 ? -10.500 2.136 24.744 1.00 64.62 247 GLU A C 1
ATOM 1866 O O . GLU A 1 247 ? -10.542 1.804 25.932 1.00 64.62 247 GLU A O 1
ATOM 1871 N N . THR A 1 248 ? -10.369 3.417 24.385 1.00 55.88 248 THR A N 1
ATOM 1872 C CA . THR A 1 248 ? -10.340 4.506 25.370 1.00 55.88 248 THR A CA 1
ATOM 1873 C C . THR A 1 248 ? -11.673 4.585 26.121 1.00 55.88 248 THR A C 1
ATOM 1875 O O . THR A 1 248 ? -12.564 5.335 25.738 1.00 55.88 248 THR A O 1
ATOM 1878 N N . GLY A 1 249 ? -11.763 3.832 27.229 1.00 50.88 249 GLY A N 1
ATOM 1879 C CA . GLY A 1 249 ? -12.874 3.728 28.183 1.00 50.88 249 GLY A CA 1
ATOM 1880 C C . GLY A 1 249 ? -13.107 5.011 28.977 1.00 50.88 249 GLY A C 1
ATOM 1881 O O . GLY A 1 249 ? -13.065 5.048 30.208 1.00 50.88 249 GLY A O 1
ATOM 1882 N N . ILE A 1 250 ? -13.314 6.094 28.249 1.00 51.97 250 ILE A N 1
ATOM 1883 C CA . ILE A 1 250 ? -13.796 7.371 28.732 1.00 51.97 250 ILE A CA 1
ATOM 1884 C C . ILE A 1 250 ? -15.315 7.186 28.871 1.00 51.97 250 ILE A C 1
ATOM 1886 O O . ILE A 1 250 ? -15.923 6.597 27.999 1.00 51.97 250 ILE A O 1
ATOM 1890 N N . GLY A 1 251 ? -15.948 7.592 29.978 1.00 56.38 251 GLY A N 1
ATOM 1891 C CA . GLY A 1 251 ? -17.343 7.202 30.275 1.00 56.38 251 GLY A CA 1
ATOM 1892 C C . GLY A 1 251 ? -18.315 7.287 29.073 1.00 56.38 251 GLY A C 1
ATOM 1893 O O . GLY A 1 251 ? -18.136 8.166 28.232 1.00 56.38 251 GLY A O 1
ATOM 1894 N N . PRO A 1 252 ? -19.354 6.430 29.005 1.00 58.53 252 PRO A N 1
ATOM 1895 C CA . PRO A 1 252 ? -20.107 6.077 27.792 1.00 58.53 252 PRO A CA 1
ATOM 1896 C C . PRO A 1 252 ? -20.480 7.244 26.864 1.00 58.53 252 PRO A C 1
ATOM 1898 O O . PRO A 1 252 ? -20.368 7.112 25.653 1.00 58.53 252 PRO A O 1
ATOM 1901 N N . GLY A 1 253 ? -20.837 8.416 27.401 1.00 62.72 253 GLY A N 1
ATOM 1902 C CA . GLY A 1 253 ? -21.170 9.587 26.577 1.00 62.72 253 GLY A CA 1
ATOM 1903 C C . GLY A 1 253 ? -19.986 10.302 25.900 1.00 62.72 253 GLY A C 1
ATOM 1904 O O . GLY A 1 253 ? -20.187 10.985 24.902 1.00 62.72 253 GLY A O 1
ATOM 1905 N N . ARG A 1 254 ? -18.756 10.187 26.419 1.00 61.81 254 ARG A N 1
ATOM 1906 C CA . ARG A 1 254 ? -17.556 10.849 25.868 1.00 61.81 254 ARG A CA 1
ATOM 1907 C C . ARG A 1 254 ? -16.753 9.898 24.966 1.00 61.81 254 ARG A C 1
ATOM 1909 O O . ARG A 1 254 ? -16.177 10.372 23.997 1.00 61.81 254 ARG A O 1
ATOM 1916 N N . GLU A 1 255 ? -16.776 8.586 25.216 1.00 62.03 255 GLU A N 1
ATOM 1917 C CA . GLU A 1 255 ? -16.221 7.562 24.305 1.00 62.03 255 GLU A CA 1
ATOM 1918 C C . GLU A 1 255 ? -17.018 7.470 23.003 1.00 62.03 255 GLU A C 1
ATOM 1920 O O . GLU A 1 255 ? -16.428 7.577 21.932 1.00 62.03 255 GLU A O 1
ATOM 1925 N N . GLU A 1 256 ? -18.351 7.404 23.073 1.00 66.62 256 GLU A N 1
ATOM 1926 C CA . GLU A 1 256 ? -19.197 7.410 21.874 1.00 66.62 256 GLU A CA 1
ATOM 1927 C C . GLU A 1 256 ? -19.005 8.698 21.058 1.00 66.62 256 GLU A C 1
ATOM 1929 O O . GLU A 1 256 ? -18.971 8.665 19.828 1.00 66.62 256 GLU A O 1
ATOM 1934 N N . TRP A 1 257 ? -18.777 9.834 21.729 1.00 69.88 257 TRP A N 1
ATOM 1935 C CA . TRP A 1 257 ? -18.439 11.089 21.061 1.00 69.88 257 TRP A CA 1
ATOM 1936 C C . TRP A 1 257 ? -17.057 11.052 20.392 1.00 69.88 257 TRP A C 1
ATOM 1938 O O . TRP A 1 257 ? -16.964 11.434 19.233 1.00 69.88 257 TRP A O 1
ATOM 1948 N N . ILE A 1 258 ? -15.995 10.577 21.057 1.00 69.62 258 ILE A N 1
ATOM 1949 C CA . ILE A 1 258 ? -14.639 10.514 20.467 1.00 69.62 258 ILE A CA 1
ATOM 1950 C C . ILE A 1 258 ? -14.598 9.526 19.299 1.00 69.62 258 ILE A C 1
ATOM 1952 O O . ILE A 1 258 ? -14.059 9.858 18.245 1.00 69.62 258 ILE A O 1
ATOM 1956 N N . LEU A 1 259 ? -15.201 8.347 19.458 1.00 70.00 259 LEU A N 1
ATOM 1957 C CA . LEU A 1 259 ? -15.291 7.332 18.412 1.00 70.00 259 LEU A CA 1
ATOM 1958 C C . LEU A 1 259 ? -16.069 7.843 17.207 1.00 70.00 259 LEU A C 1
ATOM 1960 O O . LEU A 1 259 ? -15.534 7.868 16.102 1.00 70.00 259 LEU A O 1
ATOM 1964 N N . SER A 1 260 ? -17.291 8.337 17.421 1.00 73.81 260 SER A N 1
ATOM 1965 C CA . SER A 1 260 ? -18.091 8.896 16.330 1.00 73.81 260 SER A CA 1
ATOM 1966 C C . SER A 1 260 ? -17.428 10.123 15.705 1.00 73.81 260 SER A C 1
ATOM 1968 O O . SER A 1 260 ? -17.577 10.339 14.506 1.00 73.81 260 SER A O 1
ATOM 1970 N N . HIS A 1 261 ? -16.661 10.911 16.468 1.00 78.38 261 HIS A N 1
ATOM 1971 C CA . HIS A 1 261 ? -15.894 12.039 15.947 1.00 78.38 261 HIS A CA 1
ATOM 1972 C C . HIS A 1 261 ? -14.715 11.579 15.086 1.00 78.38 261 HIS A C 1
ATOM 1974 O O . HIS A 1 261 ? -14.557 12.085 13.979 1.00 78.38 261 HIS A O 1
ATOM 1980 N N . ALA A 1 262 ? -13.926 10.602 15.538 1.00 76.69 262 ALA A N 1
ATOM 1981 C CA . ALA A 1 262 ? -12.812 10.044 14.780 1.00 76.69 262 ALA A CA 1
ATOM 1982 C C . ALA A 1 262 ? -13.297 9.303 13.526 1.00 76.69 262 ALA A C 1
ATOM 1984 O O . ALA A 1 262 ? -12.759 9.524 12.446 1.00 76.69 262 ALA A O 1
ATOM 1985 N N . GLU A 1 263 ? -14.353 8.491 13.625 1.00 80.25 263 GLU A N 1
ATOM 1986 C CA . GLU A 1 263 ? -15.004 7.846 12.478 1.00 80.25 263 GLU A CA 1
ATOM 1987 C C . GLU A 1 263 ? -15.543 8.870 11.487 1.00 80.25 263 GLU A C 1
ATOM 1989 O O . GLU A 1 263 ? -15.306 8.761 10.282 1.00 80.25 263 GLU A O 1
ATOM 1994 N N . ARG A 1 264 ? -16.218 9.910 11.989 1.00 83.44 264 ARG A N 1
ATOM 1995 C CA . ARG A 1 264 ? -16.704 11.017 11.169 1.00 83.44 264 ARG A CA 1
ATOM 1996 C C . ARG A 1 264 ? -15.534 11.727 10.496 1.00 83.44 264 ARG A C 1
ATOM 1998 O O . ARG A 1 264 ? -15.623 11.962 9.301 1.00 83.44 264 ARG A O 1
ATOM 2005 N N . LEU A 1 265 ? -14.438 12.026 11.191 1.00 85.12 265 LEU A N 1
ATOM 2006 C CA . LEU A 1 265 ? -13.255 12.662 10.601 1.00 85.12 265 LEU A CA 1
ATOM 2007 C C . LEU A 1 265 ? -12.552 11.767 9.577 1.00 85.12 265 LEU A C 1
ATOM 2009 O O . LEU A 1 265 ? -12.178 12.260 8.518 1.00 85.12 265 LEU A O 1
ATOM 2013 N N . MET A 1 266 ? -12.424 10.465 9.835 1.00 84.12 266 MET A N 1
ATOM 2014 C CA . MET A 1 266 ? -11.919 9.491 8.863 1.00 84.12 266 MET A CA 1
ATOM 2015 C C . MET A 1 266 ? -12.793 9.476 7.603 1.00 84.12 266 MET A C 1
ATOM 2017 O O . MET A 1 266 ? -12.279 9.634 6.495 1.00 84.12 266 MET A O 1
ATOM 2021 N N . ALA A 1 267 ? -14.115 9.373 7.761 1.00 86.19 267 ALA A N 1
ATOM 2022 C CA . ALA A 1 267 ? -15.069 9.417 6.654 1.00 86.19 267 ALA A CA 1
ATOM 2023 C C . ALA A 1 267 ? -15.015 10.755 5.894 1.00 86.19 267 ALA A C 1
ATOM 2025 O O . ALA A 1 267 ? -14.989 10.776 4.662 1.00 86.19 267 ALA A O 1
ATOM 2026 N N . TRP A 1 268 ? -14.933 11.872 6.621 1.00 88.88 268 TRP A N 1
ATOM 2027 C CA . TRP A 1 268 ? -14.797 13.208 6.046 1.00 88.88 268 TRP A CA 1
ATOM 2028 C C . TRP A 1 268 ? -13.455 13.436 5.373 1.00 88.88 268 TRP A C 1
ATOM 2030 O O . TRP A 1 268 ? -13.411 14.278 4.491 1.00 88.88 268 TRP A O 1
ATOM 2040 N N . ALA A 1 269 ? -12.388 12.733 5.753 1.00 89.31 269 ALA A N 1
ATOM 2041 C CA . ALA A 1 269 ? -11.072 12.862 5.138 1.00 89.31 269 ALA A CA 1
ATOM 2042 C C . ALA A 1 269 ? -10.914 11.973 3.891 1.00 89.31 269 ALA A C 1
ATOM 2044 O O . ALA A 1 269 ? -10.160 12.326 2.983 1.00 89.31 269 ALA A O 1
ATOM 2045 N N . ILE A 1 270 ? -11.669 10.872 3.791 1.00 89.00 270 ILE A N 1
ATOM 2046 C CA . ILE A 1 270 ? -11.704 9.995 2.608 1.00 89.00 270 ILE A CA 1
ATOM 2047 C C . ILE A 1 270 ? -12.141 10.758 1.353 1.00 89.00 270 ILE A C 1
ATOM 2049 O O . ILE A 1 270 ? -11.490 10.640 0.319 1.00 89.00 270 ILE A O 1
ATOM 2053 N N . ILE A 1 271 ? -13.216 11.550 1.430 1.00 91.75 271 ILE A N 1
ATOM 2054 C CA . ILE A 1 271 ? -13.779 12.279 0.277 1.00 91.75 271 ILE A CA 1
ATOM 2055 C C . ILE A 1 271 ? -12.810 13.338 -0.290 1.00 91.75 271 ILE A C 1
ATOM 2057 O O . ILE A 1 271 ? -12.479 13.254 -1.473 1.00 91.75 271 ILE A O 1
ATOM 2061 N N . PRO A 1 272 ? -12.320 14.327 0.484 1.00 91.06 272 PRO A N 1
ATOM 2062 C CA . PRO A 1 272 ? -11.357 15.305 -0.004 1.00 91.06 272 PRO A CA 1
ATOM 2063 C C . PRO A 1 272 ? -10.027 14.638 -0.350 1.00 91.06 272 PRO A C 1
ATOM 2065 O O . PRO A 1 272 ? -9.408 15.042 -1.328 1.00 91.06 272 PRO A O 1
ATOM 2068 N N . GLY A 1 273 ? -9.620 13.586 0.372 1.00 91.44 273 GLY A N 1
ATOM 2069 C CA . GLY A 1 273 ? -8.477 12.757 0.001 1.00 91.44 273 GLY A CA 1
ATOM 2070 C C . GLY A 1 273 ? -8.642 12.167 -1.398 1.00 91.44 273 GLY A C 1
ATOM 2071 O O . GLY A 1 273 ? -7.750 12.308 -2.228 1.00 91.44 273 GLY A O 1
ATOM 2072 N N . PHE A 1 274 ? -9.807 11.591 -1.704 1.00 92.88 274 PHE A N 1
ATOM 2073 C CA . PHE A 1 274 ? -10.124 11.065 -3.029 1.00 92.88 274 PHE A CA 1
ATOM 2074 C C . PHE A 1 274 ? -10.099 12.157 -4.100 1.00 92.88 274 PHE A C 1
ATOM 2076 O O . PHE A 1 274 ? -9.469 11.989 -5.140 1.00 92.88 274 PHE A O 1
ATOM 2083 N N . VAL A 1 275 ? -10.743 13.298 -3.851 1.00 93.69 275 VAL A N 1
ATOM 2084 C CA . VAL A 1 275 ? -10.775 14.409 -4.813 1.00 93.69 275 VAL A CA 1
ATOM 2085 C C . VAL A 1 275 ? -9.365 14.938 -5.082 1.00 93.69 275 VAL A C 1
ATOM 2087 O O . VAL A 1 275 ? -8.961 15.044 -6.238 1.00 93.69 275 VAL A O 1
ATOM 2090 N N . LEU A 1 276 ? -8.588 15.220 -4.035 1.00 92.12 276 LEU A N 1
ATOM 2091 C CA . LEU A 1 276 ? -7.218 15.715 -4.163 1.00 92.12 276 LEU A CA 1
ATOM 2092 C C . LEU A 1 276 ? -6.308 14.686 -4.833 1.00 92.12 276 LEU A C 1
ATOM 2094 O O . LEU A 1 276 ? -5.550 15.042 -5.730 1.00 92.12 276 LEU A O 1
ATOM 2098 N N . GLY A 1 277 ? -6.410 13.413 -4.454 1.00 92.50 277 GLY A N 1
ATOM 2099 C CA . GLY A 1 277 ? -5.649 12.331 -5.072 1.00 92.50 277 GLY A CA 1
ATOM 2100 C C . GLY A 1 277 ? -5.964 12.170 -6.558 1.00 92.50 277 GLY A C 1
ATOM 2101 O O . GLY A 1 277 ? -5.048 12.038 -7.369 1.00 92.50 277 GLY A O 1
ATOM 2102 N N . ALA A 1 278 ? -7.241 12.252 -6.939 1.00 92.62 278 ALA A N 1
ATOM 2103 C CA . ALA A 1 278 ? -7.663 12.217 -8.335 1.00 92.62 278 ALA A CA 1
ATOM 2104 C C . ALA A 1 278 ? -7.099 13.410 -9.121 1.00 92.62 278 ALA A C 1
ATOM 2106 O O . ALA A 1 278 ? -6.531 13.221 -10.195 1.00 92.62 278 ALA A O 1
ATOM 2107 N N . LEU A 1 279 ? -7.194 14.628 -8.576 1.00 93.75 279 LEU A N 1
ATOM 2108 C CA . LEU A 1 279 ? -6.655 15.837 -9.206 1.00 93.75 279 LEU A CA 1
ATOM 2109 C C . LEU A 1 279 ? -5.133 15.767 -9.371 1.00 93.75 279 LEU A C 1
ATOM 2111 O O . LEU A 1 279 ? -4.622 16.027 -10.459 1.00 93.75 279 LEU A O 1
ATOM 2115 N N . LEU A 1 280 ? -4.408 15.369 -8.324 1.00 90.88 280 LEU A N 1
ATOM 2116 C CA . LEU A 1 280 ? -2.954 15.214 -8.372 1.00 90.88 280 LEU A CA 1
ATOM 2117 C C . LEU A 1 280 ? -2.531 14.145 -9.382 1.00 90.88 280 LEU A C 1
ATOM 2119 O O . LEU A 1 280 ? -1.587 14.367 -10.136 1.00 90.88 280 LEU A O 1
ATOM 2123 N N . ALA A 1 281 ? -3.240 13.016 -9.452 1.00 90.06 281 ALA A N 1
ATOM 2124 C CA . ALA A 1 281 ? -2.956 11.980 -10.439 1.00 90.06 281 ALA A CA 1
ATOM 2125 C C . ALA A 1 281 ? -3.228 12.453 -11.872 1.00 90.06 281 ALA A C 1
ATOM 2127 O O . ALA A 1 281 ? -2.462 12.128 -12.775 1.00 90.06 281 ALA A O 1
ATOM 2128 N N . LEU A 1 282 ? -4.274 13.254 -12.090 1.00 92.88 282 LEU A N 1
ATOM 2129 C CA . LEU A 1 282 ? -4.557 13.853 -13.395 1.00 92.88 282 LEU A CA 1
ATOM 2130 C C . LEU A 1 282 ? -3.470 14.841 -13.824 1.00 92.88 282 LEU A C 1
ATOM 2132 O O . LEU A 1 282 ? -3.032 14.793 -14.972 1.00 92.88 282 LEU A O 1
ATOM 2136 N N . VAL A 1 283 ? -2.997 15.686 -12.904 1.00 92.69 283 VAL A N 1
ATOM 2137 C CA . VAL A 1 283 ? -1.879 16.611 -13.152 1.00 92.69 283 VAL A CA 1
ATOM 2138 C C . VAL A 1 283 ? -0.581 15.842 -13.413 1.00 92.69 283 VAL A C 1
ATOM 2140 O O . VAL A 1 283 ? 0.159 16.168 -14.336 1.00 92.69 283 VAL A O 1
ATOM 2143 N N . GLY A 1 284 ? -0.321 14.788 -12.636 1.00 86.56 284 GLY A N 1
ATOM 2144 C CA . GLY A 1 284 ? 0.861 13.939 -12.771 1.00 86.56 284 GLY A CA 1
ATOM 2145 C C . GLY A 1 284 ? 0.810 12.960 -13.945 1.00 86.56 284 GLY A C 1
ATOM 2146 O O . GLY A 1 284 ? 1.837 12.369 -14.273 1.00 86.56 284 GLY A O 1
ATOM 2147 N N . ARG A 1 285 ? -0.347 12.785 -14.601 1.00 88.69 285 ARG A N 1
ATOM 2148 C CA . ARG A 1 285 ? -0.572 11.777 -15.651 1.00 88.69 285 ARG A CA 1
ATOM 2149 C C . ARG A 1 285 ? 0.515 11.747 -16.733 1.00 88.69 285 ARG A C 1
ATOM 2151 O O . ARG A 1 285 ? 0.968 10.640 -17.021 1.00 88.69 285 ARG A O 1
ATOM 2158 N N . PRO A 1 286 ? 0.979 12.881 -17.300 1.00 86.31 286 PRO A N 1
ATOM 2159 C CA . PRO A 1 286 ? 2.017 12.859 -18.334 1.00 86.31 286 PRO A CA 1
ATOM 2160 C C . PRO A 1 286 ? 3.335 12.228 -17.861 1.00 86.31 286 PRO A C 1
ATOM 2162 O O . PRO A 1 286 ? 4.100 11.715 -18.667 1.00 86.31 286 PRO A O 1
ATOM 2165 N N . LEU A 1 287 ? 3.599 12.238 -16.551 1.00 79.44 287 LEU A N 1
ATOM 2166 C CA . LEU A 1 287 ? 4.823 11.701 -15.959 1.00 79.44 287 LEU A CA 1
ATOM 2167 C C . LEU A 1 287 ? 4.714 10.211 -15.622 1.00 79.44 287 LEU A C 1
ATOM 2169 O O . LEU A 1 287 ? 5.718 9.501 -15.665 1.00 79.44 287 LEU A O 1
ATOM 2173 N N . ILE A 1 288 ? 3.518 9.742 -15.254 1.00 75.00 288 ILE A N 1
ATOM 2174 C CA . ILE A 1 288 ? 3.343 8.413 -14.646 1.00 75.00 288 ILE A CA 1
ATOM 2175 C C . ILE A 1 288 ? 2.552 7.422 -15.498 1.00 75.00 288 ILE A C 1
ATOM 2177 O O . ILE A 1 288 ? 2.746 6.220 -15.353 1.00 75.00 288 ILE A O 1
ATOM 2181 N N . ALA A 1 289 ? 1.649 7.898 -16.356 1.00 78.75 289 ALA A N 1
ATOM 2182 C CA . ALA A 1 289 ? 0.680 7.047 -17.040 1.00 78.75 289 ALA A CA 1
ATOM 2183 C C . ALA A 1 289 ? 0.140 7.718 -18.315 1.00 78.75 289 ALA A C 1
ATOM 2185 O O . ALA A 1 289 ? -1.072 7.862 -18.495 1.00 78.75 289 ALA A O 1
ATOM 2186 N N . GLU A 1 290 ? 1.046 8.152 -19.196 1.00 81.12 290 GLU A N 1
ATOM 2187 C CA . GLU A 1 290 ? 0.717 8.879 -20.432 1.00 81.12 290 GLU A CA 1
ATOM 2188 C C . GLU A 1 290 ? -0.334 8.140 -21.280 1.00 81.12 290 GLU A C 1
ATOM 2190 O O . GLU A 1 290 ? -1.322 8.728 -21.727 1.00 81.12 290 GLU A O 1
ATOM 2195 N N . THR A 1 291 ? -0.178 6.822 -21.410 1.00 81.88 291 THR A N 1
ATOM 2196 C CA . THR A 1 291 ? -1.046 5.953 -22.216 1.00 81.88 291 THR A CA 1
ATOM 2197 C C . THR A 1 291 ? -2.323 5.505 -21.499 1.00 81.88 291 THR A C 1
ATOM 2199 O O . THR A 1 291 ? -3.242 5.003 -22.145 1.00 81.88 291 THR A O 1
ATOM 2202 N N . ALA A 1 292 ? -2.430 5.690 -20.180 1.00 83.88 292 ALA A N 1
ATOM 2203 C CA . ALA A 1 292 ? -3.601 5.258 -19.423 1.00 83.88 292 ALA A CA 1
ATOM 2204 C C . ALA A 1 292 ? -4.791 6.206 -19.630 1.00 83.88 292 ALA A C 1
ATOM 2206 O O . ALA A 1 292 ? -4.623 7.415 -19.819 1.00 83.88 292 ALA A O 1
ATOM 2207 N N . SER A 1 293 ? -6.013 5.666 -19.546 1.00 89.75 293 SER A N 1
ATOM 2208 C CA . SER A 1 293 ? -7.227 6.482 -19.653 1.00 89.75 293 SER A CA 1
ATOM 2209 C C . SER A 1 293 ? -7.326 7.496 -18.507 1.00 89.75 293 SER A C 1
ATOM 2211 O O . SER A 1 293 ? -7.057 7.176 -17.348 1.00 89.75 293 SER A O 1
ATOM 2213 N N . THR A 1 294 ? -7.762 8.717 -18.820 1.00 92.06 294 THR A N 1
ATOM 2214 C CA . THR A 1 294 ? -7.930 9.810 -17.847 1.00 92.06 294 THR A CA 1
ATOM 2215 C C . THR A 1 294 ? -8.816 9.404 -16.667 1.00 92.06 294 THR A C 1
ATOM 2217 O O . THR A 1 294 ? -8.481 9.680 -15.518 1.00 92.06 294 THR A O 1
ATOM 2220 N N . VAL A 1 295 ? -9.923 8.705 -16.945 1.00 88.62 295 VAL A N 1
ATOM 2221 C CA . VAL A 1 295 ? -10.867 8.232 -15.921 1.00 88.62 295 VAL A CA 1
ATOM 2222 C C . VAL A 1 295 ? -10.196 7.235 -14.983 1.00 88.62 295 VAL A C 1
ATOM 2224 O O . VAL A 1 295 ? -10.320 7.362 -13.768 1.00 88.62 295 VAL A O 1
ATOM 2227 N N . LEU A 1 296 ? -9.446 6.274 -15.528 1.00 84.38 296 LEU A N 1
ATOM 2228 C CA . LEU A 1 296 ? -8.728 5.303 -14.710 1.00 84.38 296 LEU A CA 1
ATOM 2229 C C . LEU A 1 296 ? -7.689 5.993 -13.822 1.00 84.38 296 LEU A C 1
ATOM 2231 O O . LEU A 1 296 ? -7.654 5.734 -12.625 1.00 84.38 296 LEU A O 1
ATOM 2235 N N . VAL A 1 297 ? -6.885 6.903 -14.379 1.00 87.94 297 VAL A N 1
ATOM 2236 C CA . VAL A 1 297 ? -5.875 7.649 -13.611 1.00 87.94 297 VAL A CA 1
ATOM 2237 C C . VAL A 1 297 ? -6.519 8.436 -12.466 1.00 87.94 297 VAL A C 1
ATOM 2239 O O . VAL A 1 297 ? -6.020 8.388 -11.343 1.00 87.94 297 VAL A O 1
ATOM 2242 N N . ALA A 1 298 ? -7.659 9.088 -12.712 1.00 91.12 298 ALA A N 1
ATOM 2243 C CA . ALA A 1 298 ? -8.409 9.794 -11.676 1.00 91.12 298 ALA A CA 1
ATOM 2244 C C . ALA A 1 298 ? -8.918 8.851 -10.573 1.00 91.12 298 ALA A C 1
ATOM 2246 O O . ALA A 1 298 ? -8.742 9.148 -9.395 1.00 91.12 298 ALA A O 1
ATOM 2247 N N . ILE A 1 299 ? -9.510 7.704 -10.932 1.00 88.12 299 ILE A N 1
ATOM 2248 C CA . ILE A 1 299 ? -10.017 6.721 -9.959 1.00 88.12 299 ILE A CA 1
ATOM 2249 C C . ILE A 1 299 ? -8.878 6.197 -9.084 1.00 88.12 299 ILE A C 1
ATOM 2251 O O . ILE A 1 299 ? -9.006 6.160 -7.864 1.00 88.12 299 ILE A O 1
ATOM 2255 N N . LEU A 1 300 ? -7.757 5.812 -9.692 1.00 86.56 300 LEU A N 1
ATOM 2256 C CA . LEU A 1 300 ? -6.616 5.256 -8.966 1.00 86.56 300 LEU A CA 1
ATOM 2257 C C . LEU A 1 300 ? -5.954 6.300 -8.067 1.00 86.56 300 LEU A C 1
ATOM 2259 O O . LEU A 1 300 ? -5.669 6.017 -6.904 1.00 86.56 300 LEU A O 1
ATOM 2263 N N . GLY A 1 301 ? -5.780 7.521 -8.577 1.00 89.62 301 GLY A N 1
ATOM 2264 C CA . GLY A 1 301 ? -5.341 8.660 -7.780 1.00 89.62 301 GLY A CA 1
ATOM 2265 C C . GLY A 1 301 ? -6.261 8.913 -6.595 1.00 89.62 301 GLY A C 1
ATOM 2266 O O . GLY A 1 301 ? -5.790 9.107 -5.477 1.00 89.62 301 GLY A O 1
ATOM 2267 N N . GLY A 1 302 ? -7.572 8.846 -6.817 1.00 91.44 302 GLY A N 1
ATOM 2268 C CA . GLY A 1 302 ? -8.557 9.015 -5.762 1.00 91.44 302 GLY A CA 1
ATOM 2269 C C . GLY A 1 302 ? -8.510 7.906 -4.716 1.00 91.44 302 GLY A C 1
ATOM 2270 O O . GLY A 1 302 ? -8.550 8.194 -3.524 1.00 91.44 302 GLY A O 1
ATOM 2271 N N . LEU A 1 303 ? -8.340 6.643 -5.110 1.00 89.44 303 LEU A N 1
ATOM 2272 C CA . LEU A 1 303 ? -8.176 5.547 -4.151 1.00 89.44 303 LEU A CA 1
ATOM 2273 C C . LEU A 1 303 ? -6.933 5.751 -3.272 1.00 89.44 303 LEU A C 1
ATOM 2275 O O . LEU A 1 303 ? -7.022 5.629 -2.050 1.00 89.44 303 LEU A O 1
ATOM 2279 N N . LEU A 1 304 ? -5.803 6.148 -3.859 1.00 89.75 304 LEU A N 1
ATOM 2280 C CA . LEU A 1 304 ? -4.586 6.458 -3.101 1.00 89.75 304 LEU A CA 1
ATOM 2281 C C . LEU A 1 304 ? -4.776 7.656 -2.172 1.00 89.75 304 LEU A C 1
ATOM 2283 O O . LEU A 1 304 ? -4.455 7.584 -0.986 1.00 89.75 304 LEU A O 1
ATOM 2287 N N . GLY A 1 305 ? -5.364 8.733 -2.687 1.00 89.44 305 GLY A N 1
ATOM 2288 C CA . GLY A 1 305 ? -5.681 9.913 -1.897 1.00 89.44 305 GLY A CA 1
ATOM 2289 C C . GLY A 1 305 ? -6.658 9.616 -0.759 1.00 89.44 305 GLY A C 1
ATOM 2290 O O . GLY A 1 305 ? -6.509 10.168 0.326 1.00 89.44 305 GLY A O 1
ATOM 2291 N N . SER A 1 306 ? -7.604 8.693 -0.949 1.00 89.88 306 SER A N 1
ATOM 2292 C CA . SER A 1 306 ? -8.523 8.253 0.105 1.00 89.88 306 SER A CA 1
ATOM 2293 C C . SER A 1 306 ? -7.818 7.479 1.220 1.00 89.88 306 SER A C 1
ATOM 2295 O O . SER A 1 306 ? -8.160 7.662 2.384 1.00 89.88 306 SER A O 1
ATOM 2297 N N . ALA A 1 307 ? -6.795 6.679 0.897 1.00 87.56 307 ALA A N 1
ATOM 2298 C CA . ALA A 1 307 ? -5.979 5.990 1.894 1.00 87.56 307 ALA A CA 1
ATOM 2299 C C . ALA A 1 307 ? -5.146 6.985 2.721 1.00 87.56 307 ALA A C 1
ATOM 2301 O O . ALA A 1 307 ? -5.081 6.874 3.945 1.00 87.56 307 ALA A O 1
ATOM 2302 N N . VAL A 1 308 ? -4.572 8.006 2.074 1.00 84.62 308 VAL A N 1
ATOM 2303 C CA . VAL A 1 308 ? -3.880 9.109 2.766 1.00 84.62 308 VAL A CA 1
ATOM 2304 C C . VAL A 1 308 ? -4.859 9.927 3.614 1.00 84.62 308 VAL A C 1
ATOM 2306 O O . VAL A 1 308 ? -4.561 10.251 4.760 1.00 84.62 308 VAL A O 1
ATOM 2309 N N . GLY A 1 309 ? -6.049 10.215 3.085 1.00 87.88 309 GLY A N 1
ATOM 2310 C CA . GLY A 1 309 ? -7.127 10.883 3.809 1.00 87.88 309 GLY A CA 1
ATOM 2311 C C . GLY A 1 309 ? -7.546 10.107 5.055 1.00 87.88 309 GLY A C 1
ATOM 2312 O O . GLY A 1 309 ? -7.602 10.683 6.135 1.00 87.88 309 GLY A O 1
ATOM 2313 N N . LEU A 1 310 ? -7.747 8.792 4.937 1.00 86.56 310 LEU A N 1
ATOM 2314 C CA . LEU A 1 310 ? -8.039 7.903 6.063 1.00 86.56 310 LEU A CA 1
ATOM 2315 C C . LEU A 1 310 ? -6.959 8.004 7.150 1.00 86.56 310 LEU A C 1
ATOM 2317 O O . LEU A 1 310 ? -7.293 8.157 8.325 1.00 86.56 310 LEU A O 1
ATOM 2321 N N . LEU A 1 311 ? -5.678 7.982 6.764 1.00 82.12 311 LEU A N 1
ATOM 2322 C CA . LEU A 1 311 ? -4.562 8.150 7.697 1.00 82.12 311 LEU A CA 1
ATOM 2323 C C . LEU A 1 311 ? -4.629 9.502 8.412 1.00 82.12 311 LEU A C 1
ATOM 2325 O O . LEU A 1 311 ? -4.650 9.540 9.640 1.00 82.12 311 LEU A O 1
ATOM 2329 N N . ILE A 1 312 ? -4.725 10.606 7.668 1.00 85.00 312 ILE A N 1
ATOM 2330 C CA . ILE A 1 312 ? -4.786 11.962 8.235 1.00 85.00 312 ILE A CA 1
ATOM 2331 C C . ILE A 1 312 ? -5.997 12.114 9.164 1.00 85.00 312 ILE A C 1
ATOM 2333 O O . ILE A 1 312 ? -5.850 12.607 10.281 1.00 85.00 312 ILE A O 1
ATOM 2337 N N . GLY A 1 313 ? -7.176 11.658 8.735 1.00 84.44 313 GLY A N 1
ATOM 2338 C CA . GLY A 1 313 ? -8.404 11.706 9.529 1.00 84.44 313 GLY A CA 1
ATOM 2339 C C . GLY A 1 313 ? -8.290 10.909 10.826 1.00 84.44 313 GLY A C 1
ATOM 2340 O O . GLY A 1 313 ? -8.750 11.379 11.866 1.00 84.44 313 GLY A O 1
ATOM 2341 N N . SER A 1 314 ? -7.611 9.756 10.792 1.00 81.19 314 SER A N 1
ATOM 2342 C CA . SER A 1 314 ? -7.388 8.941 11.992 1.00 81.19 314 SER A CA 1
ATOM 2343 C C . SER A 1 314 ? -6.527 9.659 13.038 1.00 81.19 314 SER A C 1
ATOM 2345 O O . SER A 1 314 ? -6.866 9.641 14.218 1.00 81.19 314 SER A O 1
ATOM 2347 N N . TYR A 1 315 ? -5.472 10.37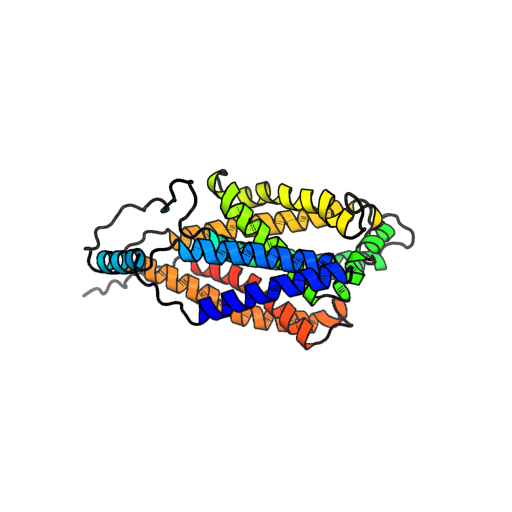2 12.623 1.00 81.69 315 TYR A N 1
ATOM 2348 C CA . TYR A 1 315 ? -4.631 11.151 13.540 1.00 81.69 315 TYR A CA 1
ATOM 2349 C C . TYR A 1 315 ? -5.304 12.445 14.005 1.00 81.69 315 TYR A C 1
ATOM 2351 O O . TYR A 1 315 ? -5.177 12.824 15.168 1.00 81.69 315 TYR A O 1
ATOM 2359 N N . ALA A 1 316 ? -6.036 13.124 13.119 1.00 84.69 316 ALA A N 1
ATOM 2360 C CA . ALA A 1 316 ? -6.754 14.348 13.463 1.00 84.69 316 ALA A CA 1
ATOM 2361 C C . ALA A 1 316 ? -7.814 14.097 14.547 1.00 84.69 316 ALA A C 1
ATOM 2363 O O . ALA A 1 316 ? -7.957 14.911 15.456 1.00 84.69 316 ALA A O 1
ATOM 2364 N N . GLY A 1 317 ? -8.492 12.943 14.500 1.00 77.50 317 GLY A N 1
ATOM 2365 C CA . GLY A 1 317 ? -9.466 12.539 15.518 1.00 77.50 317 GLY A CA 1
ATOM 2366 C C . GLY A 1 317 ? -8.878 12.233 16.896 1.00 77.50 317 GLY A C 1
ATOM 2367 O O . GLY A 1 317 ? -9.626 12.217 17.869 1.00 77.50 317 GLY A O 1
ATOM 2368 N N . LEU A 1 318 ? -7.558 12.037 17.002 1.00 72.12 318 LEU A N 1
ATOM 2369 C CA . LEU A 1 318 ? -6.865 11.812 18.274 1.00 72.12 318 LEU A CA 1
ATOM 2370 C C . LEU A 1 318 ? -6.421 13.103 18.973 1.00 72.12 318 LEU A C 1
ATOM 2372 O O . LEU A 1 318 ? -6.025 13.047 20.138 1.00 72.12 318 LEU A O 1
ATOM 2376 N N . SER A 1 319 ? -6.459 14.260 18.301 1.00 74.88 319 SER A N 1
ATOM 2377 C CA . SER A 1 319 ? -6.137 15.527 18.965 1.00 74.88 319 SER A CA 1
ATOM 2378 C C . SER A 1 319 ? -7.170 15.791 20.061 1.00 74.88 319 SER A C 1
ATOM 2380 O O . SER A 1 319 ? -8.359 15.865 19.741 1.00 74.88 319 SER A O 1
ATOM 2382 N N . PRO A 1 320 ? -6.762 15.948 21.339 1.00 60.34 320 PRO A N 1
ATOM 2383 C CA . PRO A 1 320 ? -7.688 16.300 22.401 1.00 60.34 320 PRO A CA 1
ATOM 2384 C C . PRO A 1 320 ? -8.429 17.552 21.959 1.00 60.34 320 PRO A C 1
ATOM 2386 O O . PRO A 1 320 ? -7.793 18.582 21.716 1.00 60.34 320 PRO A O 1
ATOM 2389 N N . ALA A 1 321 ? -9.754 17.463 21.816 1.00 57.66 321 ALA A N 1
ATOM 2390 C CA . ALA A 1 321 ? -10.575 18.653 21.694 1.00 57.66 321 ALA A CA 1
ATOM 2391 C C . ALA A 1 321 ? -10.173 19.523 22.878 1.00 57.66 321 ALA A C 1
ATOM 2393 O O . ALA A 1 321 ? -10.366 19.093 24.018 1.00 57.66 321 ALA A O 1
ATOM 2394 N N . GLN A 1 322 ? -9.493 20.646 22.610 1.00 53.03 322 GLN A N 1
ATOM 2395 C CA . GLN A 1 322 ? -9.057 21.564 23.651 1.00 53.03 322 GLN A CA 1
ATOM 2396 C C . GLN A 1 322 ? -10.272 21.765 24.535 1.00 53.03 322 GLN A C 1
ATOM 2398 O O . GLN A 1 322 ? -11.285 22.263 24.043 1.00 53.03 322 GLN A O 1
ATOM 2403 N N . GLU A 1 323 ? -10.213 21.264 25.774 1.00 54.00 323 GLU A N 1
ATOM 2404 C CA . GLU A 1 323 ? -11.309 21.428 26.711 1.00 54.00 323 GLU A CA 1
ATOM 2405 C C . GLU A 1 323 ? -11.521 22.931 26.772 1.00 54.00 323 GLU A C 1
ATOM 2407 O O . GLU A 1 323 ? -10.688 23.667 27.306 1.00 54.00 323 GLU A O 1
ATOM 2412 N N . SER A 1 324 ? -12.589 23.401 26.126 1.00 52.50 324 SER A N 1
ATOM 2413 C CA . SER A 1 324 ? -13.055 24.758 26.284 1.00 52.50 324 SER A CA 1
ATOM 2414 C C . SER A 1 324 ? -13.321 24.844 27.771 1.00 52.50 324 SER A C 1
ATOM 2416 O O . SER A 1 324 ? -14.304 24.259 28.239 1.00 52.50 324 SER A O 1
ATOM 2418 N N . LYS A 1 325 ? -12.377 25.439 28.517 1.00 55.22 325 LYS A N 1
ATOM 2419 C CA . LYS A 1 325 ? -12.508 25.641 29.956 1.00 55.22 325 LYS A CA 1
ATOM 2420 C C . LYS A 1 325 ? -13.929 26.149 30.145 1.00 55.22 325 LYS A C 1
ATOM 2422 O O . LYS A 1 325 ? -14.249 27.161 29.512 1.00 55.22 325 LYS A O 1
ATOM 2427 N N . PRO A 1 326 ? -14.796 25.435 30.885 1.00 59.22 326 PRO A N 1
ATOM 2428 C CA . PRO A 1 326 ? -16.132 25.932 31.139 1.00 59.22 326 PRO A CA 1
ATOM 2429 C C . PRO A 1 326 ? -15.932 27.339 31.677 1.00 59.22 326 PRO A C 1
ATOM 2431 O O . PRO A 1 326 ? -15.234 27.515 32.675 1.00 59.22 326 PRO A O 1
ATOM 2434 N N . SER A 1 327 ? -16.407 28.332 30.921 1.00 61.72 327 SER A N 1
ATOM 2435 C CA . SER A 1 327 ? -16.299 29.728 31.309 1.00 61.72 327 SER A CA 1
ATOM 2436 C C . SER A 1 327 ? -16.813 29.791 32.735 1.00 61.72 327 SER A C 1
ATOM 2438 O O . SER A 1 327 ? -17.968 29.412 32.957 1.00 61.72 327 SER A O 1
ATOM 2440 N N . GLU A 1 328 ? -15.960 30.178 33.682 1.00 60.81 328 GLU A N 1
ATOM 2441 C CA . GLU A 1 328 ? -16.392 30.556 35.017 1.00 60.81 328 GLU A CA 1
ATOM 2442 C C . GLU A 1 328 ? -17.449 31.638 34.809 1.00 60.81 328 GLU A C 1
ATOM 2444 O O . GLU A 1 328 ? -17.146 32.801 34.559 1.00 60.81 328 GLU A O 1
ATOM 2449 N N . ARG A 1 329 ? -18.719 31.229 34.800 1.00 60.88 329 ARG A N 1
ATOM 2450 C CA . ARG A 1 329 ? -19.829 32.146 34.970 1.00 60.88 329 ARG A CA 1
ATOM 2451 C C . ARG A 1 329 ? -19.761 32.510 36.439 1.00 60.88 329 ARG A C 1
ATOM 2453 O O . ARG A 1 329 ? -20.336 31.823 37.279 1.00 60.88 329 ARG A O 1
ATOM 2460 N N . THR A 1 330 ? -18.952 33.516 36.742 1.00 64.81 330 THR A N 1
ATOM 2461 C CA . THR A 1 330 ? -19.086 34.257 37.989 1.00 64.81 330 THR A CA 1
ATOM 2462 C C . THR A 1 330 ? -20.521 34.787 38.071 1.00 64.81 330 THR A C 1
ATOM 2464 O O . THR A 1 330 ? -21.036 35.231 37.039 1.00 64.81 330 THR A O 1
ATOM 2467 N N . PRO A 1 331 ? -21.163 34.650 39.244 1.00 71.00 331 PRO A N 1
ATOM 2468 C CA . PRO A 1 331 ? -22.585 34.911 39.453 1.00 71.00 331 PRO A CA 1
ATOM 2469 C C . PRO A 1 331 ? -23.005 36.357 39.187 1.00 71.00 331 PRO A C 1
ATOM 2471 O O . PRO A 1 331 ? -22.157 37.265 39.351 1.00 71.00 331 PRO A O 1
#

Foldseek 3Di:
DDPDDQDPVNVVLVVVLVVLQVQLVVCVVVVVPVSNVVSVVVNVVSVVCSVVVVPDDPVVVVVVVVVVVPDDFDQDDQDDAPADPVLAGPCLLVLLQLLLLLLLLQLVVLVLCCLLVPLVVLLVPPPPPDLQNQLSCLVNDDPVNVVCLVVVVVVSVVSSVVSSVLSSVCRPPQVSPDDDAQLVSLQVSLVVVLQCCQDPVCVVSVCPRCSVVSSNPNCSSVSSNVSSSSSSSSSRNSSVLVSCLVRRPDTPVVSVVLNVQLVVLLVVLLVVLLQVQLVVQLVCCVRRRVPDDSVVSSRSRSSSSSSVSNVVSSVVSPPPPPPPPPPPPDD

InterPro domains:
  IPR046739 Protein of unknown function DUF6789 [PF20587] (98-242)

Organism: NCBI:txid1382356

Sequence (331 aa):
MANRRWSTWDLIYLALLIVAIPAGIFHLVQGRYAQALMAAAAVIVGIVVLVTGWLRPVEAAVTAAVERAAAPVSRRPAREPERLPSGRLRDWLPLGLLAGFAATGAATTVLIGAWGLVVRPLAGILPAGSTLQRWFDGLANNTLTETAAVNLPLALLVHFAAGIAWAILYALFVEPRLSGPGWRRGLIFSFVPWLASLIVFFPLVDAGFFGLNLGAGPLPIIGNLILHLVYGAVLGETYVVQQTLTETGIGPGREEWILSHAERLMAWAIIPGFVLGALLALVGRPLIAETASTVLVAILGGLLGSAVGLLIGSYAGLSPAQESKPSERTP

Secondary structure (DSSP, 8-state):
---PPPPHHHHHHHHHHHHHHHHHHHHHHTT-HHHHHHHHHHHHHHHHHHHHHHTS-HHHHHHHHHHHHHS-----------B-TTS-BTTHHHHHHHHHHHHHHHHHHHHHHHIIIIIHHHHHHSPTT-HHHHHHHHHHSSHHHHHHHHTHHHHHHHHHHHHHHHHHHIIIIIGGG--S-HHHHHHHHHHHHHHHIIIIIHHHTTS-GGGGGGS-TTHHHHHHHHHHHHHHHHHHHHHHHHHHHHH---THHHHHHHHHHHHHHHHHHHHHHHHHHHHHHHHHHHHH-TTS-HHHHHHHHHHHHHHHHHHHHHHHTTS------------

Radius of gyration: 23.55 Å; chains: 1; bounding box: 63×61×62 Å

pLDDT: mean 83.13, std 13.23, range [49.28, 98.25]